Protein AF-K2AFC6-F1 (afdb_monomer_lite)

Secondary structure (DSSP, 8-state):
-HHHHHHHHHHHHHHHHHHHHHHHHHHHHHHHHHHHHHHHHHHHHHHHHHHHHHHTHHHHHHHHHHHHT---TTS---------------------SSSTTTSSSHHHHHHHHHHHHHHHHHHHHHHHHHHHS-HHHHHHHHHHHTTTTSPEEHHHHHHHHHHHHHHTGGG---SSHHHHHHHHHHTTSEEEEEETTTTEEEEEE-HHHHHHHHHHHHTTHHHHHHTS--

Radius of gyration: 33.15 Å; chains: 1; bounding box: 67×59×115 Å

Sequence (230 aa):
MEKFKKYLINTILILIFISILIIIFNFLKFEISKLILDYIKVIIWPLLILFWIFRFEVEIKNFINNIKKFTLPWWTKFETEKEEINQNKEDIKDELNLDDLFWENNTSFGEQNKSELQKTKEESFFDRVYIYIFWSQIELMQSLKNLWTIWINYIDISAYFEKTRSLNIDNYPYDNTENWLSFLMQNNLIEEYSNSIEWNKYIRITQFWVNFMDYINEKEYLKWNSSKNF

Structure (mmCIF, N/CA/C/O backbone):
data_AF-K2AFC6-F1
#
_entry.id   AF-K2AFC6-F1
#
loop_
_atom_site.group_PDB
_atom_site.id
_atom_site.type_symbol
_atom_site.label_atom_id
_atom_site.label_alt_id
_atom_site.label_comp_id
_atom_site.label_asym_id
_atom_site.label_entity_id
_atom_site.label_seq_id
_atom_site.pdbx_PDB_ins_code
_atom_site.Cartn_x
_atom_site.Cartn_y
_atom_site.Cartn_z
_atom_site.occupancy
_atom_site.B_iso_or_equiv
_atom_site.auth_seq_id
_atom_site.auth_comp_id
_atom_site.auth_asym_id
_atom_site.auth_atom_id
_atom_site.pdbx_PDB_model_num
ATOM 1 N N . MET A 1 1 ? 41.263 11.051 -60.970 1.00 78.00 1 MET A N 1
ATOM 2 C CA . MET A 1 1 ? 40.046 10.362 -60.478 1.00 78.00 1 MET A CA 1
ATOM 3 C C . MET A 1 1 ? 40.048 10.167 -58.958 1.00 78.00 1 MET A C 1
ATOM 5 O O . MET A 1 1 ? 39.030 10.414 -58.326 1.00 78.00 1 MET A O 1
ATOM 9 N N . GLU A 1 2 ? 41.172 9.797 -58.338 1.00 88.81 2 GLU A N 1
ATOM 10 C CA . GLU A 1 2 ? 41.248 9.547 -56.883 1.00 88.81 2 GLU A CA 1
ATOM 11 C C . GLU A 1 2 ? 40.967 10.773 -56.002 1.00 88.81 2 GLU A C 1
ATOM 13 O O . GLU A 1 2 ? 40.225 10.673 -55.028 1.00 88.81 2 GLU A O 1
ATOM 18 N N . LYS A 1 3 ? 41.476 11.956 -56.377 1.00 88.00 3 LYS A N 1
ATOM 19 C CA . LYS A 1 3 ? 41.207 13.210 -55.646 1.00 88.00 3 LYS A CA 1
ATOM 20 C C . LYS A 1 3 ? 39.710 13.530 -55.563 1.00 88.00 3 LYS A C 1
ATOM 22 O O . LYS A 1 3 ? 39.241 13.976 -54.523 1.00 88.00 3 LYS A O 1
ATOM 27 N N . PHE A 1 4 ? 38.964 13.243 -56.631 1.00 88.38 4 PHE A N 1
ATOM 28 C CA . PHE A 1 4 ? 37.515 13.444 -56.679 1.00 88.38 4 PHE A CA 1
ATOM 29 C C . PHE A 1 4 ? 36.777 12.475 -55.748 1.00 88.38 4 PHE A C 1
ATOM 31 O O . PHE A 1 4 ? 35.931 12.905 -54.971 1.00 88.38 4 PHE A O 1
ATOM 38 N N . LYS A 1 5 ? 37.155 11.187 -55.745 1.00 89.69 5 LYS A N 1
ATOM 39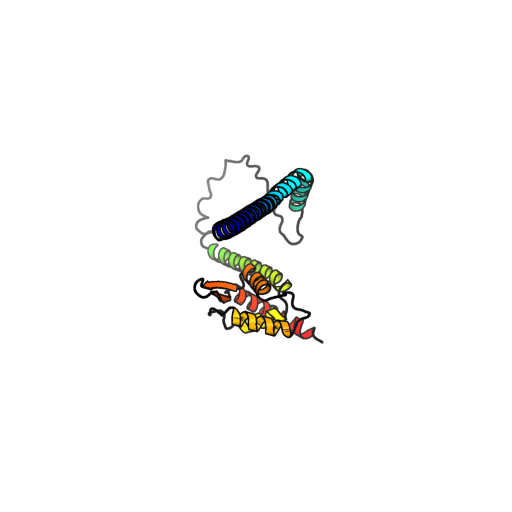 C CA . LYS A 1 5 ? 36.589 10.191 -54.816 1.00 89.69 5 LYS A CA 1
ATOM 40 C C . LYS A 1 5 ? 36.825 10.578 -53.353 1.00 89.69 5 LYS A C 1
ATOM 42 O O . LYS A 1 5 ? 35.901 10.505 -52.551 1.00 89.69 5 LYS A O 1
ATOM 47 N N . LYS A 1 6 ? 38.032 11.047 -53.018 1.00 90.81 6 LYS A N 1
ATOM 48 C CA . LYS A 1 6 ? 38.363 11.514 -51.663 1.00 90.81 6 LYS A CA 1
ATOM 49 C C . LYS A 1 6 ? 37.513 12.717 -51.246 1.00 90.81 6 LYS A C 1
ATOM 51 O O . LYS A 1 6 ? 37.044 12.767 -50.115 1.00 90.81 6 LYS A O 1
ATOM 56 N N . TYR A 1 7 ? 37.291 13.658 -52.164 1.00 92.31 7 TYR A N 1
ATOM 57 C CA . TYR A 1 7 ? 36.448 14.821 -51.900 1.00 92.31 7 TYR A CA 1
ATOM 58 C C . TYR A 1 7 ? 34.992 14.411 -51.654 1.00 92.31 7 TYR A C 1
ATOM 60 O O . TYR A 1 7 ? 34.407 14.811 -50.655 1.00 92.31 7 TYR A O 1
ATOM 68 N N . LEU A 1 8 ? 34.452 13.532 -52.502 1.00 91.12 8 LEU A N 1
ATOM 69 C CA . LEU A 1 8 ? 33.083 13.032 -52.394 1.00 91.12 8 LEU A CA 1
ATOM 70 C C . LEU A 1 8 ? 32.839 12.277 -51.077 1.00 91.12 8 LEU A C 1
ATOM 72 O O . LEU A 1 8 ? 31.836 12.520 -50.413 1.00 91.12 8 LEU A O 1
ATOM 76 N N . ILE A 1 9 ? 33.779 11.425 -50.655 1.00 92.88 9 ILE A N 1
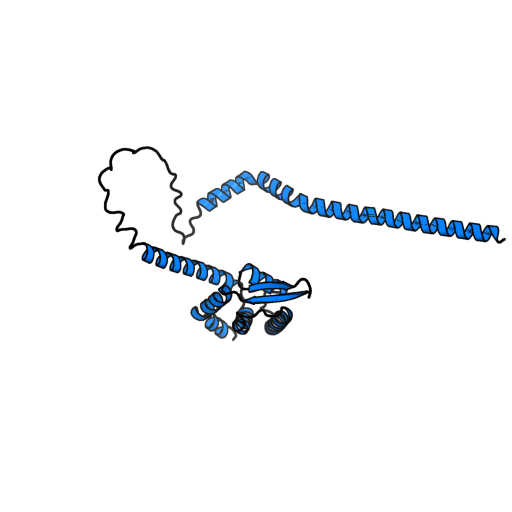ATOM 77 C CA . ILE A 1 9 ? 33.698 10.717 -49.367 1.00 92.88 9 ILE A CA 1
ATOM 78 C C . ILE A 1 9 ? 33.713 11.710 -48.197 1.00 92.88 9 ILE A C 1
ATOM 80 O O . ILE A 1 9 ? 32.879 11.606 -47.301 1.00 92.88 9 ILE A O 1
ATOM 84 N N . ASN A 1 10 ? 34.604 12.705 -48.218 1.00 88.81 10 ASN A N 1
ATOM 85 C CA . ASN A 1 10 ? 34.656 13.721 -47.165 1.00 88.81 10 ASN A CA 1
ATOM 86 C C . ASN A 1 10 ? 33.362 14.542 -47.094 1.00 88.81 10 ASN A C 1
ATOM 88 O O . ASN A 1 10 ? 32.870 14.804 -46.000 1.00 88.81 10 ASN A O 1
ATOM 92 N N . THR A 1 11 ? 32.780 14.914 -48.237 1.00 90.62 11 THR A N 1
ATOM 93 C CA . THR A 1 11 ? 31.499 15.628 -48.272 1.00 90.62 11 THR A CA 1
ATOM 94 C C . THR A 1 11 ? 30.372 14.785 -47.675 1.00 90.62 11 THR A C 1
ATOM 96 O O . THR A 1 11 ? 29.599 15.299 -46.870 1.00 90.62 11 THR A O 1
ATOM 99 N N . ILE A 1 12 ? 30.304 13.489 -47.998 1.00 93.25 12 ILE A N 1
ATOM 100 C CA . ILE A 1 12 ? 29.304 12.575 -47.422 1.00 93.25 12 ILE A CA 1
ATOM 101 C C . ILE A 1 12 ? 29.475 12.466 -45.902 1.00 93.25 12 ILE A C 1
ATOM 103 O O . ILE A 1 12 ? 28.493 12.568 -45.170 1.00 93.25 12 ILE A O 1
ATOM 107 N N . LEU A 1 13 ? 30.709 12.320 -45.413 1.00 88.50 13 LEU A N 1
ATOM 108 C CA . LEU A 1 13 ? 30.982 12.241 -43.976 1.00 88.50 13 LEU A CA 1
ATOM 109 C C . LEU A 1 13 ? 30.586 13.527 -43.236 1.00 88.50 13 LEU A C 1
ATOM 111 O O . LEU A 1 13 ? 29.991 13.452 -42.163 1.00 88.50 13 LEU A O 1
ATOM 115 N N . ILE A 1 14 ? 30.850 14.698 -43.824 1.00 90.88 14 ILE A N 1
ATOM 116 C CA . ILE A 1 14 ? 30.435 15.991 -43.260 1.00 90.88 14 ILE A CA 1
ATOM 117 C C . ILE A 1 14 ? 28.905 16.085 -43.187 1.00 90.88 14 ILE A C 1
ATOM 119 O O . ILE A 1 14 ? 28.368 16.506 -42.164 1.00 90.88 14 ILE A O 1
ATOM 123 N N . LEU A 1 15 ? 28.193 15.657 -44.233 1.00 88.50 15 LEU A N 1
ATOM 124 C CA . LEU A 1 15 ? 26.727 15.669 -44.246 1.00 88.50 15 LEU A CA 1
ATOM 125 C C . LEU A 1 15 ? 26.131 14.734 -43.186 1.00 88.50 15 LEU A C 1
ATOM 127 O O . LEU A 1 15 ? 25.197 15.124 -42.485 1.00 88.50 15 LEU A O 1
ATOM 131 N N . ILE A 1 16 ? 26.699 13.536 -43.019 1.00 90.88 16 ILE A N 1
ATOM 132 C CA . ILE A 1 16 ? 26.291 12.594 -41.967 1.00 90.88 16 ILE A CA 1
ATOM 133 C C . ILE A 1 16 ? 26.510 13.217 -40.584 1.00 90.88 16 ILE A C 1
ATOM 135 O O . ILE A 1 16 ? 25.610 13.188 -39.746 1.00 90.88 16 ILE A O 1
ATOM 139 N N . PHE A 1 17 ? 27.674 13.829 -40.358 1.00 89.00 17 PHE A N 1
ATOM 140 C CA . PHE A 1 17 ? 27.994 14.471 -39.087 1.00 89.00 17 PHE A CA 1
ATOM 141 C C . PHE A 1 17 ? 27.010 15.600 -38.746 1.00 89.00 17 PHE A C 1
ATOM 143 O O . PHE A 1 17 ? 26.477 15.642 -37.638 1.00 89.00 17 PHE A O 1
ATOM 150 N N . ILE A 1 18 ? 26.705 16.472 -39.713 1.00 86.38 18 ILE A N 1
ATOM 151 C CA . ILE A 1 18 ? 25.729 17.558 -39.539 1.00 86.38 18 ILE A CA 1
ATOM 152 C C . ILE A 1 18 ? 24.337 16.992 -39.225 1.00 86.38 18 ILE A C 1
ATOM 154 O O . ILE A 1 18 ? 23.669 17.484 -38.316 1.00 86.38 18 ILE A O 1
ATOM 158 N N . SER A 1 19 ? 23.911 15.935 -39.923 1.00 86.56 19 SER A N 1
ATOM 159 C CA . SER A 1 19 ? 22.613 15.297 -39.682 1.00 86.56 19 SER A CA 1
ATOM 160 C C . SER A 1 19 ? 22.496 14.744 -38.260 1.00 86.56 19 SER A C 1
ATOM 162 O O . SER A 1 19 ? 21.471 14.941 -37.609 1.00 86.56 19 SER A O 1
ATOM 164 N N . ILE A 1 20 ? 23.541 14.082 -37.756 1.00 83.38 20 ILE A N 1
ATOM 165 C CA . ILE A 1 20 ? 23.572 13.551 -36.385 1.00 83.38 20 ILE A CA 1
ATOM 166 C C . ILE A 1 20 ? 23.481 14.694 -35.368 1.00 83.38 20 ILE A C 1
ATOM 168 O O . ILE A 1 20 ? 22.719 14.609 -34.406 1.00 83.38 20 ILE A O 1
ATOM 172 N N . LEU A 1 21 ? 24.203 15.791 -35.603 1.00 75.44 21 LEU A N 1
ATOM 173 C CA . LEU A 1 21 ? 24.225 16.943 -34.703 1.00 75.44 21 LEU A CA 1
ATOM 174 C C . LEU A 1 21 ? 22.846 17.622 -34.609 1.00 75.44 21 LEU A C 1
ATOM 176 O O . LEU A 1 21 ? 22.405 17.973 -33.515 1.00 75.44 21 LEU A O 1
ATOM 180 N N . ILE A 1 22 ? 22.122 17.724 -35.728 1.00 80.75 22 ILE A N 1
ATOM 181 C CA . ILE A 1 22 ? 20.737 18.223 -35.758 1.00 80.75 22 ILE A CA 1
ATOM 182 C C . ILE A 1 22 ? 19.795 17.297 -34.972 1.00 80.75 22 ILE A C 1
ATOM 184 O O . ILE A 1 22 ? 18.961 17.784 -34.206 1.00 80.75 22 ILE A O 1
ATOM 188 N N . ILE A 1 23 ? 19.932 15.975 -35.127 1.00 79.06 23 ILE A N 1
ATOM 189 C CA . ILE A 1 23 ? 19.120 14.991 -34.392 1.00 79.06 23 ILE A CA 1
ATOM 190 C C . ILE A 1 23 ? 19.352 15.124 -32.883 1.00 79.06 23 ILE A C 1
ATOM 192 O O . ILE A 1 23 ? 18.384 15.221 -32.130 1.00 79.06 23 ILE A O 1
ATOM 196 N N . ILE A 1 24 ? 20.613 15.206 -32.446 1.00 70.06 24 ILE A N 1
ATOM 197 C CA . ILE A 1 24 ? 20.976 15.387 -31.032 1.00 70.06 24 ILE A CA 1
ATOM 198 C C . ILE A 1 24 ? 20.378 16.687 -30.482 1.00 70.06 24 ILE A C 1
ATOM 200 O O . ILE A 1 24 ? 19.799 16.693 -29.396 1.00 70.06 24 ILE A O 1
ATOM 204 N N . PHE A 1 25 ? 20.453 17.784 -31.240 1.00 71.25 25 PHE A N 1
ATOM 205 C CA . PHE A 1 25 ? 19.915 19.074 -30.807 1.00 71.25 25 PHE A CA 1
ATOM 206 C C . PHE A 1 25 ? 18.383 19.065 -30.675 1.00 71.25 25 PHE A C 1
ATOM 208 O O . PHE A 1 25 ? 17.835 19.635 -29.729 1.00 71.25 25 PHE A O 1
ATOM 215 N N . ASN A 1 26 ? 17.681 18.389 -31.588 1.00 72.75 26 ASN A N 1
ATOM 216 C CA . ASN A 1 26 ? 16.230 18.210 -31.500 1.00 72.75 26 ASN A CA 1
ATOM 217 C C . ASN A 1 26 ? 15.832 17.297 -30.332 1.00 72.75 26 ASN A C 1
ATOM 219 O O . ASN A 1 26 ? 14.851 17.584 -29.647 1.00 72.75 26 ASN A O 1
ATOM 223 N N . PHE A 1 27 ? 16.607 16.243 -30.073 1.00 73.19 27 PHE A N 1
ATOM 224 C CA . PHE A 1 27 ? 16.385 15.341 -28.946 1.00 73.19 27 PHE A CA 1
ATOM 225 C C . PHE A 1 27 ? 16.557 16.062 -27.597 1.00 73.19 27 PHE A C 1
ATOM 227 O O . PHE A 1 27 ? 15.672 15.997 -26.747 1.00 73.19 27 PHE A O 1
ATOM 234 N N . LEU A 1 28 ? 17.618 16.863 -27.446 1.00 70.00 28 LEU A N 1
ATOM 235 C CA . LEU A 1 28 ? 17.847 17.700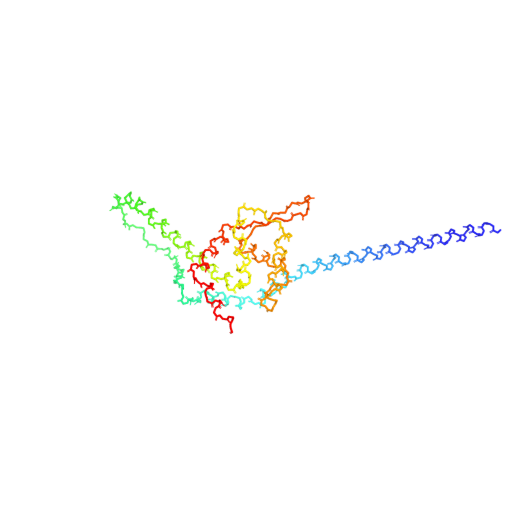 -26.260 1.00 70.00 28 LEU A CA 1
ATOM 236 C C . LEU A 1 28 ? 16.703 18.692 -26.012 1.00 70.00 28 LEU A C 1
ATOM 238 O O . LEU A 1 28 ? 16.234 18.835 -24.883 1.00 70.00 28 LEU A O 1
ATOM 242 N N . LYS A 1 29 ? 16.204 19.359 -27.063 1.00 77.12 29 LYS A N 1
ATOM 243 C CA . LYS A 1 29 ? 15.034 20.246 -26.944 1.00 77.12 29 LYS A CA 1
ATOM 244 C C . LYS A 1 29 ? 13.790 19.498 -26.471 1.00 77.12 29 LYS A C 1
ATOM 246 O O . LYS A 1 29 ? 13.018 20.056 -25.690 1.00 77.12 29 LYS A O 1
ATOM 251 N N . PHE A 1 30 ? 13.589 18.268 -26.938 1.00 81.00 30 PHE A N 1
ATOM 252 C CA . PHE A 1 30 ? 12.439 17.454 -26.559 1.00 81.00 30 PHE A CA 1
ATOM 253 C C . PHE A 1 30 ? 12.479 17.068 -25.076 1.00 81.00 30 PHE A C 1
ATOM 255 O O . PHE A 1 30 ? 11.481 17.251 -24.379 1.00 81.00 30 PHE A O 1
ATOM 262 N N . GLU A 1 31 ? 13.631 16.624 -24.567 1.00 78.50 31 GLU A N 1
ATOM 263 C CA . GLU A 1 31 ? 13.782 16.275 -23.148 1.00 78.50 31 GLU A CA 1
ATOM 264 C C . GLU A 1 31 ? 13.603 17.486 -22.227 1.00 78.50 31 GLU A C 1
ATOM 266 O O . GLU A 1 31 ? 12.857 17.409 -21.251 1.00 78.50 31 GLU A O 1
ATOM 271 N N . ILE A 1 32 ? 14.196 18.633 -22.577 1.00 77.94 32 ILE A N 1
ATOM 272 C CA . ILE A 1 32 ? 14.027 19.878 -21.813 1.00 77.94 32 ILE A CA 1
ATOM 273 C C . ILE A 1 32 ? 12.560 20.331 -21.832 1.00 77.94 32 ILE A C 1
ATOM 275 O O . ILE A 1 32 ? 12.019 20.706 -20.793 1.00 77.94 32 ILE A O 1
ATOM 279 N N . SER A 1 33 ? 11.883 20.256 -22.984 1.00 74.81 33 SER A N 1
ATOM 280 C CA . SER A 1 33 ? 10.458 20.613 -23.083 1.00 74.81 33 SER A CA 1
ATOM 281 C C . SER A 1 33 ? 9.585 19.699 -22.224 1.00 74.81 33 SER A C 1
ATOM 283 O O . SER A 1 33 ? 8.654 20.174 -21.573 1.00 74.81 33 SER A O 1
ATOM 285 N N . LYS A 1 34 ? 9.900 18.399 -22.186 1.00 83.50 34 LYS A N 1
ATOM 286 C CA . LYS A 1 34 ? 9.201 17.424 -21.345 1.00 83.50 34 LYS A CA 1
ATOM 287 C C . LYS A 1 34 ? 9.404 17.728 -19.860 1.00 83.50 34 LYS A C 1
ATOM 289 O O . LYS A 1 34 ? 8.426 17.781 -19.123 1.00 83.50 34 LYS A O 1
ATOM 294 N N . LEU A 1 35 ? 10.640 18.013 -19.448 1.00 80.81 35 LEU A N 1
ATOM 295 C CA . LEU A 1 35 ? 10.970 18.360 -18.065 1.00 80.81 35 LEU A CA 1
ATOM 296 C C . LEU A 1 35 ? 10.253 19.643 -17.616 1.00 80.81 35 LEU A C 1
ATOM 298 O O . LEU A 1 35 ? 9.672 19.677 -16.533 1.00 80.81 35 LEU A O 1
ATOM 302 N N . ILE A 1 36 ? 10.222 20.675 -18.467 1.00 77.50 36 ILE A N 1
ATOM 303 C CA . ILE A 1 36 ? 9.472 21.913 -18.202 1.00 77.50 36 ILE A CA 1
ATOM 304 C C . ILE A 1 36 ? 7.968 21.628 -18.080 1.00 77.50 36 ILE A C 1
ATOM 306 O O . ILE A 1 36 ? 7.320 22.153 -17.177 1.00 77.50 36 ILE A O 1
ATOM 310 N N . LEU A 1 37 ? 7.401 20.789 -18.953 1.00 77.44 37 LEU A N 1
ATOM 311 C CA . LEU A 1 37 ? 5.981 20.438 -18.908 1.00 77.44 37 LEU A CA 1
ATOM 312 C C . LEU A 1 37 ? 5.617 19.682 -17.622 1.00 77.44 37 LEU A C 1
ATOM 314 O O . LEU A 1 37 ? 4.593 19.981 -17.007 1.00 77.44 37 LEU A O 1
ATOM 318 N N . ASP A 1 38 ? 6.453 18.732 -17.207 1.00 79.19 38 ASP A N 1
ATOM 319 C CA . ASP A 1 38 ? 6.253 17.985 -15.965 1.00 79.19 38 ASP A CA 1
ATOM 320 C C . ASP A 1 38 ? 6.365 18.913 -14.745 1.00 79.19 38 ASP A C 1
ATOM 322 O O . ASP A 1 38 ? 5.534 18.844 -13.840 1.00 79.19 38 ASP A O 1
ATOM 326 N N . TYR A 1 39 ? 7.291 19.875 -14.764 1.00 84.81 39 TYR A N 1
ATOM 327 C CA . TYR A 1 39 ? 7.396 20.899 -13.723 1.00 84.81 39 TYR A CA 1
ATOM 328 C C . TYR A 1 39 ? 6.156 21.811 -13.654 1.00 84.81 39 TYR A C 1
ATOM 330 O O . TYR A 1 39 ? 5.617 22.051 -12.572 1.00 84.81 39 TYR A O 1
ATOM 338 N N . ILE A 1 40 ? 5.638 22.270 -14.802 1.00 80.94 40 ILE A N 1
ATOM 339 C CA . ILE A 1 40 ? 4.401 23.069 -14.865 1.00 80.94 40 ILE A CA 1
ATOM 340 C C . ILE A 1 40 ? 3.213 22.276 -14.301 1.00 80.94 40 ILE A C 1
ATOM 342 O O . ILE A 1 40 ? 2.421 22.831 -13.537 1.00 80.94 40 ILE A O 1
ATOM 346 N N . LYS A 1 41 ? 3.097 20.978 -14.621 1.00 82.56 41 LYS A N 1
ATOM 347 C CA . LYS A 1 41 ? 2.045 20.105 -14.071 1.00 82.56 41 LYS A CA 1
ATOM 348 C C . LYS A 1 41 ? 2.115 19.987 -12.550 1.00 82.56 41 LYS A C 1
ATOM 350 O O . LYS A 1 41 ? 1.070 19.915 -11.915 1.00 82.56 41 LYS A O 1
ATOM 355 N N . VAL A 1 42 ? 3.308 19.976 -11.959 1.00 90.56 42 VAL A N 1
ATOM 356 C CA . VAL A 1 42 ? 3.458 19.927 -10.495 1.00 90.56 42 VAL A CA 1
ATOM 357 C C . VAL A 1 42 ? 3.021 21.250 -9.853 1.00 90.56 42 VAL A C 1
ATOM 359 O O . VAL A 1 42 ? 2.342 21.234 -8.830 1.00 90.56 42 VAL A O 1
ATOM 362 N N . ILE A 1 43 ? 3.332 22.394 -10.472 1.00 85.88 43 ILE A N 1
ATOM 363 C CA . ILE A 1 43 ? 2.989 23.727 -9.939 1.00 85.88 43 ILE A CA 1
ATOM 364 C C . ILE A 1 43 ? 1.505 24.081 -10.105 1.00 85.88 43 ILE A C 1
ATOM 366 O O . ILE A 1 43 ? 0.948 24.802 -9.272 1.00 85.88 43 ILE A O 1
ATOM 370 N N . ILE A 1 44 ? 0.843 23.593 -11.157 1.00 86.62 44 ILE A N 1
ATOM 371 C CA . ILE A 1 44 ? -0.548 23.973 -11.438 1.00 86.62 44 ILE A CA 1
ATOM 372 C C . ILE A 1 44 ? -1.513 23.517 -10.334 1.00 86.62 44 ILE A C 1
ATOM 374 O O . ILE A 1 44 ? -2.496 24.202 -10.065 1.00 86.62 44 ILE A O 1
ATOM 378 N N . TRP A 1 45 ? -1.213 22.407 -9.650 1.00 87.50 45 TRP A N 1
ATOM 379 C CA . TRP A 1 45 ? -2.049 21.859 -8.580 1.00 87.50 45 TRP A CA 1
ATOM 380 C C . TRP A 1 45 ? -2.134 22.777 -7.349 1.00 87.50 45 TRP A C 1
ATOM 382 O O . TRP A 1 45 ? -3.249 23.166 -6.999 1.00 87.50 45 TRP A O 1
ATOM 392 N N . PRO A 1 46 ? -1.019 23.199 -6.716 1.00 87.31 46 PRO A N 1
ATOM 393 C CA . PRO A 1 46 ? -1.050 24.190 -5.638 1.00 87.31 46 PRO A CA 1
ATOM 394 C C . PRO A 1 46 ? -1.752 25.496 -6.023 1.00 87.31 46 PRO A C 1
ATOM 396 O O . PRO A 1 46 ? -2.501 26.050 -5.220 1.00 87.31 46 PRO A O 1
ATOM 399 N N . LEU A 1 47 ? -1.550 25.972 -7.257 1.00 87.31 47 LEU A N 1
ATOM 400 C CA . LEU A 1 47 ? -2.206 27.185 -7.753 1.00 87.31 47 LEU A CA 1
ATOM 401 C C . LEU A 1 47 ? -3.719 27.008 -7.881 1.00 87.31 47 LEU A C 1
ATOM 403 O O . LEU A 1 47 ? -4.468 27.889 -7.464 1.00 87.31 47 LEU A O 1
ATOM 407 N N . LEU A 1 48 ? -4.174 25.871 -8.414 1.00 90.81 48 LEU A N 1
ATOM 408 C CA . LEU A 1 48 ? -5.595 25.545 -8.472 1.00 90.81 48 LEU A CA 1
ATOM 409 C C . LEU A 1 48 ? -6.183 25.454 -7.064 1.00 90.81 48 LEU A C 1
ATOM 411 O O . LEU A 1 48 ? -7.220 26.056 -6.818 1.00 90.81 48 LEU A O 1
ATOM 415 N N . ILE A 1 49 ? -5.521 24.771 -6.126 1.00 92.88 49 ILE A N 1
ATOM 416 C CA . ILE A 1 49 ? -5.989 24.665 -4.734 1.00 92.88 49 ILE A CA 1
ATOM 417 C C . ILE A 1 49 ? -6.131 26.052 -4.101 1.00 92.88 49 ILE A C 1
ATOM 419 O O . ILE A 1 49 ? -7.184 26.356 -3.546 1.00 92.88 49 ILE A O 1
ATOM 423 N N . LEU A 1 50 ? -5.117 26.915 -4.232 1.00 93.44 50 LEU A N 1
ATOM 424 C CA . LEU A 1 50 ? -5.192 28.300 -3.762 1.00 93.44 50 LEU A CA 1
ATOM 425 C C . LEU A 1 50 ? -6.364 29.043 -4.410 1.00 93.44 50 LEU A C 1
ATOM 427 O O . LEU A 1 50 ? -7.145 29.682 -3.710 1.00 93.44 50 LEU A O 1
ATOM 431 N N . PHE A 1 51 ? -6.530 28.916 -5.727 1.00 94.88 51 PHE A N 1
ATOM 432 C CA . PHE A 1 51 ? -7.639 29.525 -6.454 1.00 94.88 51 PHE A CA 1
ATOM 433 C C . PHE A 1 51 ? -9.007 29.056 -5.934 1.00 94.88 51 PHE A C 1
ATOM 435 O O . PHE A 1 51 ? -9.881 29.887 -5.697 1.00 94.88 51 PHE A O 1
ATOM 442 N N . TRP A 1 52 ? -9.190 27.753 -5.701 1.00 95.94 52 TRP A N 1
ATOM 443 C CA . TRP A 1 52 ? -10.424 27.203 -5.132 1.00 95.94 52 TRP A CA 1
ATOM 444 C C . TRP A 1 52 ? -10.658 27.701 -3.701 1.00 95.94 52 TRP A C 1
ATOM 446 O O . TRP A 1 52 ? -11.769 28.113 -3.383 1.00 95.94 52 TRP A O 1
ATOM 456 N N . ILE A 1 53 ? -9.625 27.752 -2.855 1.00 94.44 53 ILE A N 1
ATOM 457 C CA . ILE A 1 53 ? -9.741 28.286 -1.488 1.00 94.44 53 ILE A CA 1
ATOM 458 C C . ILE A 1 53 ? -10.206 29.746 -1.510 1.00 94.44 53 ILE A C 1
ATOM 460 O O . ILE A 1 53 ? -11.134 30.098 -0.785 1.00 94.44 53 ILE A O 1
ATOM 464 N N . PHE A 1 54 ? -9.614 30.582 -2.368 1.00 95.00 54 PHE A N 1
ATOM 465 C CA . PHE A 1 54 ? -10.030 31.979 -2.515 1.00 95.00 54 PHE A CA 1
ATOM 466 C C . PHE A 1 54 ? -11.443 32.108 -3.089 1.00 95.00 54 PHE A C 1
ATOM 468 O O . PHE A 1 54 ? -12.224 32.945 -2.641 1.00 95.00 54 PHE A O 1
ATOM 475 N N . ARG A 1 55 ? -11.799 31.283 -4.080 1.00 96.25 55 ARG A N 1
ATOM 476 C CA . ARG A 1 55 ? -13.103 31.365 -4.747 1.00 96.25 55 ARG A CA 1
ATOM 477 C C . ARG A 1 55 ? -14.262 30.933 -3.848 1.00 96.25 55 ARG A C 1
ATOM 479 O O . ARG A 1 55 ? -15.357 31.469 -4.029 1.00 96.25 55 ARG A O 1
ATOM 486 N N . PHE A 1 56 ? -14.010 29.990 -2.940 1.00 95.00 56 PHE A N 1
ATOM 487 C CA . PHE A 1 56 ? -15.000 29.356 -2.064 1.00 95.00 56 PHE A CA 1
ATOM 488 C C . PHE A 1 56 ? -14.790 29.694 -0.583 1.00 95.00 56 PHE A C 1
ATOM 490 O O . PHE A 1 56 ? -15.190 28.937 0.300 1.00 95.00 56 PHE A O 1
ATOM 497 N N . GLU A 1 57 ? -14.138 30.820 -0.283 1.00 94.81 57 GLU A N 1
ATOM 498 C CA . GLU A 1 57 ? -13.799 31.193 1.093 1.00 94.81 57 GLU A CA 1
ATOM 499 C C . GLU A 1 57 ? -15.044 31.246 1.998 1.00 94.81 57 GLU A C 1
ATOM 501 O O . GLU A 1 57 ? -15.015 30.797 3.147 1.00 94.81 57 GLU A O 1
ATOM 506 N N . VAL A 1 58 ? -16.161 31.758 1.472 1.00 93.62 58 VAL A N 1
ATOM 507 C CA . VAL A 1 58 ? -17.425 31.900 2.208 1.00 93.62 58 VAL A CA 1
ATOM 508 C C . VAL A 1 58 ? -18.068 30.537 2.456 1.00 93.62 58 VAL A C 1
ATOM 510 O O . VAL A 1 58 ? -18.496 30.244 3.572 1.00 93.62 58 VAL A O 1
ATOM 513 N N . GLU A 1 59 ? -18.108 29.679 1.443 1.00 94.12 59 GLU A N 1
ATOM 514 C CA . GLU A 1 59 ? -18.665 28.333 1.509 1.00 94.12 59 GLU A CA 1
ATOM 515 C C . GLU A 1 59 ? -17.850 27.448 2.455 1.00 94.12 59 GLU A C 1
ATOM 517 O O . GLU A 1 59 ? -18.434 26.745 3.277 1.00 94.12 59 GLU A O 1
ATOM 522 N N . ILE A 1 60 ? -16.517 27.540 2.411 1.00 90.69 60 ILE A N 1
ATOM 523 C CA . ILE A 1 60 ? -15.613 26.838 3.331 1.00 90.69 60 ILE A CA 1
ATOM 524 C C . ILE A 1 60 ? -15.844 27.321 4.769 1.00 90.69 60 ILE A C 1
ATOM 526 O O . ILE A 1 60 ? -15.996 26.497 5.672 1.00 90.69 60 ILE A O 1
ATOM 530 N N . LYS A 1 61 ? -15.941 28.640 5.001 1.00 90.06 61 LYS A N 1
ATOM 531 C CA . LYS A 1 61 ? -16.269 29.198 6.327 1.00 90.06 61 LYS A CA 1
ATOM 532 C C . LYS A 1 61 ? -17.618 28.691 6.837 1.00 90.06 61 LYS A C 1
ATOM 534 O O . LYS A 1 61 ? -17.722 28.281 7.994 1.00 90.06 61 LYS A O 1
ATOM 539 N N . ASN A 1 62 ? -18.635 28.671 5.980 1.00 91.75 62 ASN A N 1
ATOM 540 C CA . ASN A 1 62 ? -19.961 28.161 6.322 1.00 91.75 62 ASN A CA 1
ATOM 541 C C . ASN A 1 62 ? -19.932 26.656 6.615 1.00 91.75 62 ASN A C 1
ATOM 543 O O . ASN A 1 62 ? -20.524 26.217 7.598 1.00 91.75 62 ASN A O 1
ATOM 547 N N . PHE A 1 63 ? -19.199 25.873 5.825 1.00 87.50 63 PHE A N 1
ATOM 548 C CA . PHE A 1 63 ? -19.026 24.439 6.029 1.00 87.50 63 PHE A CA 1
ATOM 549 C C . PHE A 1 63 ? -18.326 24.129 7.358 1.00 87.50 63 PHE A C 1
ATOM 551 O O . PHE A 1 63 ? -18.833 23.326 8.136 1.00 87.50 63 PHE A O 1
ATOM 558 N N . ILE A 1 64 ? -17.232 24.825 7.684 1.00 87.31 64 ILE A N 1
ATOM 559 C CA . ILE A 1 64 ? -16.527 24.679 8.969 1.00 87.31 64 ILE A CA 1
ATOM 560 C C . ILE A 1 64 ? -17.443 25.057 10.141 1.00 87.31 64 ILE A C 1
ATOM 562 O O . ILE A 1 64 ? -17.493 24.348 11.147 1.00 87.31 64 ILE A O 1
ATOM 566 N N . ASN A 1 65 ? -18.203 26.149 10.014 1.00 82.19 65 ASN A N 1
ATOM 567 C CA . ASN A 1 65 ? -19.167 26.559 11.036 1.00 82.19 65 ASN A CA 1
ATOM 568 C C . ASN A 1 65 ? -20.299 25.537 11.213 1.00 82.19 65 ASN A C 1
ATOM 570 O O . ASN A 1 65 ? -20.767 25.339 12.334 1.00 82.19 65 ASN A O 1
ATOM 574 N N . ASN A 1 66 ? -20.716 24.872 10.136 1.00 81.69 66 ASN A N 1
ATOM 575 C CA . ASN A 1 66 ? -21.727 23.822 10.184 1.00 81.69 66 ASN A CA 1
ATOM 576 C C . ASN A 1 66 ? -21.173 22.517 10.769 1.00 81.69 66 ASN A C 1
ATOM 578 O O . ASN A 1 66 ? -21.872 21.888 11.555 1.00 81.69 66 ASN A O 1
ATOM 582 N N . ILE A 1 67 ? -19.916 22.154 10.487 1.00 79.75 67 ILE A N 1
ATOM 583 C CA . ILE A 1 67 ? -19.240 21.018 11.136 1.00 79.75 67 ILE A CA 1
ATOM 584 C C . ILE A 1 67 ? -19.135 21.242 12.645 1.00 79.75 67 ILE A C 1
ATOM 586 O O . ILE A 1 67 ? -19.444 20.336 13.411 1.00 79.75 67 ILE A O 1
ATOM 590 N N . LYS A 1 68 ? -18.777 22.453 13.096 1.00 65.56 68 LYS A N 1
ATOM 591 C CA . LYS A 1 68 ? -18.736 22.784 14.535 1.00 65.56 68 LYS A CA 1
ATOM 592 C C . LYS A 1 68 ? -20.090 22.623 15.231 1.00 65.56 68 LYS A C 1
ATOM 594 O O . LYS A 1 68 ? -20.134 22.399 16.434 1.00 65.56 68 LYS A O 1
ATOM 599 N N . LYS A 1 69 ? -21.188 22.753 14.484 1.00 62.53 69 LYS A N 1
ATOM 600 C CA . LYS A 1 69 ? -22.561 22.570 14.974 1.00 62.53 69 LYS A CA 1
ATOM 601 C C . LYS A 1 69 ? -23.096 21.159 14.738 1.00 62.53 69 LYS A C 1
ATOM 603 O O . LYS A 1 69 ? -24.202 20.859 15.179 1.00 62.53 69 LYS A O 1
ATOM 608 N N . PHE A 1 70 ? -22.346 20.303 14.046 1.00 54.00 70 PHE A N 1
ATOM 609 C CA . PHE A 1 70 ? -22.754 18.939 13.760 1.00 54.00 70 PHE A CA 1
ATOM 610 C C . PHE A 1 70 ? -22.539 18.088 15.012 1.00 54.00 70 PHE A C 1
ATOM 612 O O . PHE A 1 70 ? -21.494 17.476 15.224 1.00 54.00 70 PHE A O 1
ATOM 619 N N . THR A 1 71 ? -23.545 18.080 15.881 1.00 50.56 71 THR A N 1
ATOM 620 C CA . THR A 1 71 ? -23.635 17.138 16.991 1.00 50.56 71 THR A CA 1
ATOM 621 C C . THR A 1 71 ? -23.865 15.747 16.410 1.00 50.56 71 THR A C 1
ATOM 623 O O . THR A 1 71 ? -24.984 15.406 16.021 1.00 50.56 71 THR A O 1
ATOM 626 N N . LEU A 1 72 ? -22.806 14.945 16.311 1.00 57.47 72 LEU A N 1
ATOM 627 C CA . LEU A 1 72 ? -22.946 13.521 16.025 1.00 57.47 72 LEU A CA 1
ATOM 628 C C . LEU A 1 72 ? -23.743 12.881 17.178 1.00 57.47 72 LEU A C 1
ATOM 630 O O . LEU A 1 72 ? -23.386 13.101 18.335 1.00 57.47 72 LEU A O 1
ATOM 634 N N . PRO A 1 73 ? -24.787 12.077 16.902 1.00 50.75 73 PRO A N 1
ATOM 635 C CA . PRO A 1 73 ? -25.702 11.535 17.918 1.00 50.75 73 PRO A CA 1
ATOM 636 C C . PRO A 1 73 ? -25.050 10.590 18.946 1.00 50.75 73 PRO A C 1
ATOM 638 O O . PRO A 1 73 ? -25.737 10.095 19.831 1.00 50.75 73 PRO A O 1
ATOM 641 N N . TRP A 1 74 ? -23.742 10.342 18.843 1.00 51.19 74 TRP A N 1
ATOM 642 C CA . TRP A 1 74 ? -22.972 9.434 19.697 1.00 51.19 74 TRP A CA 1
ATOM 643 C C . TRP A 1 74 ? -21.722 10.065 20.334 1.00 51.19 74 TRP A C 1
ATOM 645 O O . TRP A 1 74 ? -20.938 9.352 20.951 1.00 51.19 74 TRP A O 1
ATOM 655 N N . TRP A 1 75 ? -21.502 11.379 20.204 1.00 47.12 75 TRP A N 1
ATOM 656 C CA . TRP A 1 75 ? -20.378 12.065 20.856 1.00 47.12 75 TRP A CA 1
ATOM 657 C C . TRP A 1 75 ? -20.887 13.060 21.899 1.00 47.12 75 TRP A C 1
ATOM 659 O O . TRP A 1 75 ? -21.727 13.915 21.615 1.00 47.12 75 TRP A O 1
ATOM 669 N N . THR A 1 76 ? -20.367 12.944 23.122 1.00 50.28 76 THR A N 1
ATOM 670 C CA . THR A 1 76 ? -20.528 13.932 24.191 1.00 50.28 76 THR A CA 1
ATOM 671 C C . THR A 1 76 ? -20.154 15.315 23.669 1.00 50.28 76 THR A C 1
ATOM 673 O O . THR A 1 76 ? -19.129 15.479 23.006 1.00 50.28 76 THR A O 1
ATOM 676 N N . LYS A 1 77 ? -21.011 16.300 23.946 1.00 42.88 77 LYS A N 1
ATOM 677 C CA . LYS A 1 77 ? -20.861 17.693 23.519 1.00 42.88 77 LYS A CA 1
ATOM 678 C C . LYS A 1 77 ? -19.456 18.193 23.870 1.00 42.88 77 LYS A C 1
ATOM 680 O O . LYS A 1 77 ? -19.143 18.346 25.045 1.00 42.88 77 LYS A O 1
ATOM 685 N N . PHE A 1 78 ? -18.630 18.485 22.867 1.00 44.69 78 PHE A N 1
ATOM 686 C CA . PHE A 1 78 ? -17.494 19.383 23.064 1.00 44.69 78 PHE A CA 1
ATOM 687 C C . PHE A 1 78 ? -18.060 20.797 23.143 1.00 44.69 78 PHE A C 1
ATOM 689 O O . PHE A 1 78 ? -18.106 21.537 22.160 1.00 44.69 78 PHE A O 1
ATOM 696 N N . GLU A 1 79 ? -18.562 21.141 24.322 1.00 42.81 79 GLU A N 1
ATOM 697 C CA . GLU A 1 79 ? -18.769 22.524 24.705 1.00 42.81 79 GLU A CA 1
ATOM 698 C C . GLU A 1 79 ? -17.361 23.117 24.783 1.00 42.81 79 GLU A C 1
ATOM 700 O O . GLU A 1 79 ? -16.608 22.877 25.721 1.00 42.81 79 GLU A O 1
ATOM 705 N N . THR A 1 80 ? -16.930 23.793 23.713 1.00 47.31 80 THR A N 1
ATOM 706 C CA . THR A 1 80 ? -15.795 24.709 23.825 1.00 47.31 80 THR A CA 1
ATOM 707 C C . THR A 1 80 ? -16.316 25.869 24.659 1.00 47.31 80 THR A C 1
ATOM 709 O O . THR A 1 80 ? -16.801 26.864 24.118 1.00 47.31 80 THR A O 1
ATOM 712 N N . GLU A 1 81 ? -16.338 25.660 25.974 1.00 41.50 81 GLU A N 1
ATOM 713 C CA . GLU A 1 81 ? -16.586 26.684 26.968 1.00 41.50 81 GLU A CA 1
ATOM 714 C C . GLU A 1 81 ? -15.578 27.788 26.666 1.00 41.50 81 GLU A C 1
ATOM 716 O O . GLU A 1 81 ? -14.361 27.607 26.733 1.00 41.50 81 GLU A O 1
ATOM 721 N N . LYS A 1 82 ? -16.090 28.907 26.153 1.00 43.47 82 LYS A N 1
ATOM 722 C CA . LYS A 1 82 ? -15.291 30.112 26.037 1.00 43.47 82 LYS A CA 1
ATOM 723 C C . LYS A 1 82 ? -14.959 30.503 27.466 1.00 43.47 82 LYS A C 1
ATOM 725 O O . LYS A 1 82 ? -15.833 30.991 28.172 1.00 43.47 82 LYS A O 1
ATOM 730 N N . GLU A 1 83 ? -13.715 30.269 27.857 1.00 40.12 83 GLU A N 1
ATOM 731 C CA . GLU A 1 83 ? -13.085 30.887 29.015 1.00 40.12 83 GLU A CA 1
ATOM 732 C C . GLU A 1 83 ? -13.250 32.413 28.920 1.00 40.12 83 GLU A C 1
ATOM 734 O O . GLU A 1 83 ? -12.439 33.125 28.32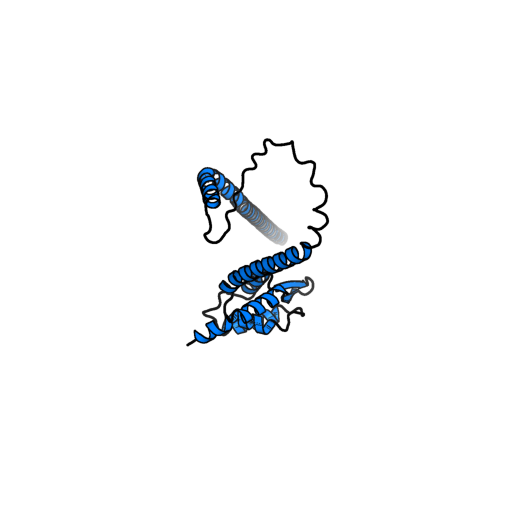7 1.00 40.12 83 GLU A O 1
ATOM 739 N N . GLU A 1 84 ? -14.321 32.936 29.509 1.00 40.91 84 GLU A N 1
ATOM 740 C CA . GLU A 1 84 ? -14.323 34.286 30.049 1.00 40.91 84 GLU A CA 1
ATOM 741 C C . GLU A 1 84 ? -13.601 34.222 31.396 1.00 40.91 84 GLU A C 1
ATOM 743 O O . GLU A 1 84 ? -14.198 34.108 32.463 1.00 40.91 84 GLU A O 1
ATOM 748 N N . ILE A 1 85 ? -12.269 34.276 31.339 1.00 49.59 85 ILE A N 1
ATOM 749 C CA . ILE A 1 85 ? -11.448 34.622 32.498 1.00 49.59 85 ILE A CA 1
ATOM 750 C C . ILE A 1 85 ? -11.768 36.081 32.821 1.00 49.59 85 ILE A C 1
ATOM 752 O O . ILE A 1 85 ? -11.180 36.999 32.249 1.00 49.59 85 ILE A O 1
ATOM 756 N N . ASN A 1 86 ? -12.696 36.303 33.745 1.00 44.12 86 ASN A N 1
ATOM 757 C CA . ASN A 1 86 ? -12.676 37.500 34.566 1.00 44.12 86 ASN A CA 1
ATOM 758 C C . ASN A 1 86 ? -13.355 37.267 35.919 1.00 44.12 86 ASN A C 1
ATOM 760 O O . ASN A 1 86 ?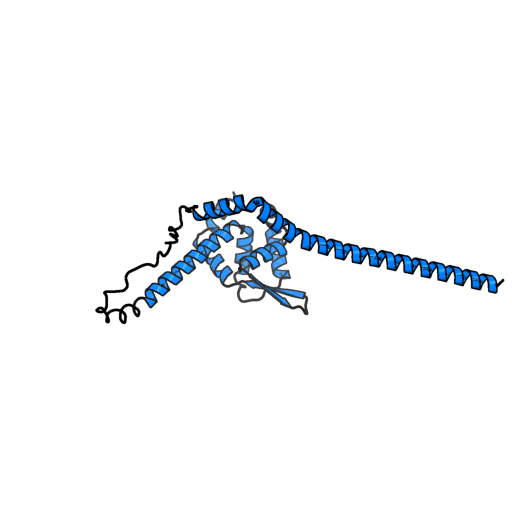 -14.546 36.999 35.999 1.00 44.12 86 ASN A O 1
ATOM 764 N N . GLN A 1 87 ? -12.550 37.505 36.959 1.00 45.31 87 GLN A N 1
ATOM 765 C CA . GLN A 1 87 ? -12.944 37.890 38.316 1.00 45.31 87 GLN A CA 1
ATOM 766 C C . GLN A 1 87 ? -13.525 36.795 39.223 1.00 45.31 87 GLN A C 1
ATOM 768 O O . GLN A 1 87 ? -14.729 36.685 39.400 1.00 45.31 87 GLN A O 1
ATOM 773 N N . ASN A 1 88 ? -12.640 36.094 39.939 1.00 35.88 88 ASN A N 1
ATOM 774 C CA . ASN A 1 88 ? -12.638 36.185 41.405 1.00 35.88 88 ASN A CA 1
ATOM 775 C C . ASN A 1 88 ? -11.337 35.607 41.979 1.00 35.88 88 ASN A C 1
ATOM 777 O O . ASN A 1 88 ? -11.172 34.403 42.149 1.00 35.88 88 ASN A O 1
ATOM 781 N N . LYS A 1 89 ? -10.382 36.502 42.239 1.00 47.00 89 LYS A N 1
ATOM 782 C CA . LYS A 1 89 ? -9.299 36.285 43.196 1.00 47.00 89 LYS A CA 1
ATOM 783 C C . LYS A 1 89 ? -9.737 36.979 44.472 1.00 47.00 89 LYS A C 1
ATOM 785 O O . LYS A 1 89 ? -9.625 38.194 44.529 1.00 47.00 89 LYS A O 1
ATOM 790 N N . GLU A 1 90 ? -10.233 36.210 45.424 1.00 45.72 90 GLU A N 1
ATOM 791 C CA . GLU A 1 90 ? -10.086 36.373 46.872 1.00 45.72 90 GLU A CA 1
ATOM 792 C C . GLU A 1 90 ? -11.049 35.382 47.527 1.00 45.72 90 GLU A C 1
ATOM 794 O O . GLU A 1 90 ? -12.112 35.103 46.987 1.00 45.72 90 GLU A O 1
ATOM 799 N N . ASP A 1 91 ? -10.615 34.818 48.647 1.00 45.44 91 ASP A N 1
ATOM 800 C CA . ASP A 1 91 ? -11.280 33.774 49.427 1.00 45.44 91 ASP A CA 1
ATOM 801 C C . ASP A 1 91 ? -11.174 32.360 48.848 1.00 45.44 91 ASP A C 1
ATOM 803 O O . ASP A 1 91 ? -12.000 31.909 48.070 1.00 45.44 91 ASP A O 1
ATOM 807 N N . ILE A 1 92 ? -10.096 31.673 49.237 1.00 44.97 92 ILE A N 1
ATOM 808 C CA . ILE A 1 92 ? -10.070 30.333 49.860 1.00 44.97 92 ILE A CA 1
ATOM 809 C C . ILE A 1 92 ? -8.580 30.052 50.134 1.00 44.97 92 ILE A C 1
ATOM 811 O O . ILE A 1 92 ? -7.847 29.436 49.364 1.00 44.97 92 ILE A O 1
ATOM 815 N N . LYS A 1 93 ? -8.089 30.625 51.234 1.00 42.72 93 LYS A N 1
ATOM 816 C CA . LYS A 1 93 ? -6.924 30.130 51.970 1.00 42.72 93 LYS A CA 1
ATOM 817 C C . LYS A 1 93 ? -7.511 29.565 53.248 1.00 42.72 93 LYS A C 1
ATOM 819 O O . LYS A 1 93 ? -7.763 30.363 54.134 1.00 42.72 93 LYS A O 1
ATOM 824 N N . ASP A 1 94 ? -7.841 28.279 53.257 1.00 47.78 94 ASP A N 1
ATOM 825 C CA . ASP A 1 94 ? -7.974 27.426 54.451 1.00 47.78 94 ASP A CA 1
ATOM 826 C C . ASP A 1 94 ? -8.539 26.058 54.029 1.00 47.78 94 ASP A C 1
ATOM 828 O O . ASP A 1 94 ? -9.616 25.653 54.443 1.00 47.78 94 ASP A O 1
ATOM 832 N N . GLU A 1 95 ? -7.823 25.337 53.161 1.00 43.72 95 GLU A N 1
ATOM 833 C CA . GLU A 1 95 ? -8.067 23.899 52.949 1.00 43.72 95 GLU A CA 1
ATOM 834 C C . GLU A 1 95 ? -6.805 23.210 52.400 1.00 43.72 95 GLU A C 1
ATOM 836 O O . GLU A 1 95 ? -6.778 22.554 51.367 1.00 43.72 95 GLU A O 1
ATOM 841 N N . LEU A 1 96 ? -5.690 23.409 53.105 1.00 49.62 96 LEU A N 1
ATOM 842 C CA . LEU A 1 96 ? -4.452 22.657 52.911 1.00 49.62 96 LEU A CA 1
ATOM 843 C C . LEU A 1 96 ? -4.454 21.499 53.913 1.00 49.62 96 LEU A C 1
ATOM 845 O O . LEU A 1 96 ? -4.164 21.736 55.083 1.00 49.62 96 LEU A O 1
ATOM 849 N N . ASN A 1 97 ? -4.851 20.298 53.461 1.00 49.97 97 ASN A N 1
ATOM 850 C CA . ASN A 1 97 ? -4.382 18.966 53.922 1.00 49.97 97 ASN A CA 1
ATOM 851 C C . ASN A 1 97 ? -5.271 17.785 53.450 1.00 49.97 97 ASN A C 1
ATOM 853 O O . ASN A 1 97 ? -5.421 16.798 54.168 1.00 49.97 97 ASN A O 1
ATOM 857 N N . LEU A 1 98 ? -5.865 17.843 52.251 1.00 47.47 98 LEU A N 1
ATOM 858 C CA . LEU A 1 98 ? -6.614 16.705 51.677 1.00 47.47 98 LEU A CA 1
ATOM 859 C C . LEU A 1 98 ? -6.090 16.217 50.318 1.00 47.47 98 LEU A C 1
ATOM 861 O O . LEU A 1 98 ? -6.528 15.169 49.850 1.00 47.47 98 LEU A O 1
ATOM 865 N N . ASP A 1 99 ? -5.114 16.907 49.723 1.00 43.88 99 ASP A N 1
ATOM 866 C CA . ASP A 1 99 ? -4.583 16.534 48.407 1.00 43.88 99 ASP A CA 1
ATOM 867 C C . ASP A 1 99 ? -3.606 15.350 48.457 1.00 43.88 99 ASP A C 1
ATOM 869 O O . ASP A 1 99 ? -3.642 14.496 47.574 1.00 43.88 99 ASP A O 1
ATOM 873 N N . ASP A 1 100 ? -2.810 15.185 49.515 1.00 47.53 100 ASP A N 1
ATOM 874 C CA . ASP A 1 100 ? -1.777 14.133 49.530 1.00 47.53 100 ASP A CA 1
ATOM 875 C C . ASP A 1 100 ? -2.337 12.699 49.668 1.00 47.53 100 ASP A C 1
ATOM 877 O O . ASP A 1 100 ? -1.633 11.735 49.384 1.00 47.53 100 ASP A O 1
ATOM 881 N N . LEU A 1 101 ? -3.619 12.531 50.024 1.00 47.38 101 LEU A N 1
ATOM 882 C CA . LEU A 1 101 ? -4.296 11.221 50.097 1.00 47.38 101 LEU A CA 1
ATOM 883 C C . LEU A 1 101 ? -5.179 10.906 48.876 1.00 47.38 101 LEU A C 1
ATOM 885 O O . LEU A 1 101 ? -5.609 9.762 48.711 1.00 47.38 101 LEU A O 1
ATOM 889 N N . PHE A 1 102 ? -5.447 11.886 48.006 1.00 46.75 102 PHE A N 1
ATOM 890 C CA . PHE A 1 102 ? -6.328 11.708 46.845 1.00 46.75 102 PHE A CA 1
ATOM 891 C C . PHE A 1 102 ? -5.565 11.315 45.570 1.00 46.75 102 PHE A C 1
ATOM 893 O O . PHE A 1 102 ? -6.131 10.677 44.678 1.00 46.75 102 PHE A O 1
ATOM 900 N N . TRP A 1 103 ? -4.270 11.629 45.482 1.00 45.03 103 TRP A N 1
ATOM 901 C CA . TRP A 1 103 ? -3.452 11.295 44.311 1.00 45.03 103 TRP A CA 1
ATOM 902 C C . TRP A 1 103 ? -2.900 9.862 44.322 1.00 45.03 103 TRP A C 1
ATOM 904 O O . TRP A 1 103 ? -2.646 9.314 43.252 1.00 45.03 103 TRP A O 1
ATOM 914 N N . GLU A 1 104 ? -2.789 9.208 45.483 1.00 45.66 104 GLU A N 1
ATOM 915 C CA . GLU A 1 104 ? -2.200 7.860 45.576 1.00 45.66 104 GLU A CA 1
ATOM 916 C C . GLU A 1 104 ? -3.198 6.724 45.266 1.00 45.66 104 GLU A C 1
ATOM 918 O O . GLU A 1 104 ? -2.801 5.679 44.756 1.00 45.66 104 GLU A O 1
ATOM 923 N N . ASN A 1 105 ? -4.508 6.947 45.453 1.00 46.66 105 ASN A N 1
ATOM 924 C CA . ASN A 1 105 ? -5.560 5.965 45.127 1.00 46.66 105 ASN A CA 1
ATOM 925 C C . ASN A 1 105 ? -6.195 6.141 43.731 1.00 46.66 105 ASN A C 1
ATOM 927 O O . ASN A 1 105 ? -6.947 5.273 43.291 1.00 46.66 105 ASN A O 1
ATOM 931 N N . ASN A 1 106 ? -5.892 7.228 43.012 1.00 46.56 106 ASN A N 1
ATOM 932 C CA . ASN A 1 106 ? -6.453 7.501 41.678 1.00 46.56 106 ASN A CA 1
ATOM 933 C C . ASN A 1 106 ? -5.535 7.105 40.510 1.00 46.56 106 ASN A C 1
ATOM 935 O O . ASN A 1 106 ? -5.953 7.161 39.351 1.00 46.56 106 ASN A O 1
ATOM 939 N N . THR A 1 107 ? -4.304 6.669 40.777 1.00 53.66 107 THR A N 1
ATOM 940 C CA . THR A 1 107 ? -3.379 6.194 39.736 1.00 53.66 107 THR A CA 1
ATOM 941 C C . THR A 1 107 ? -3.820 4.847 39.160 1.00 53.66 107 THR A C 1
ATOM 943 O O . THR A 1 107 ? -3.851 4.703 37.940 1.00 53.66 107 THR A O 1
ATOM 946 N N . SER A 1 108 ? -4.294 3.908 39.987 1.00 53.47 108 SER A N 1
ATOM 947 C CA . SER A 1 108 ? -4.780 2.597 39.516 1.00 53.47 108 SER A CA 1
ATOM 948 C C . SER A 1 108 ? -6.131 2.680 38.787 1.00 53.47 108 SER A C 1
ATOM 950 O O . SER A 1 108 ? -6.317 2.041 37.750 1.00 53.47 108 SER A O 1
ATOM 952 N N . PHE A 1 109 ? -7.052 3.529 39.260 1.00 54.00 109 PHE A N 1
ATOM 953 C CA . PHE A 1 109 ? -8.350 3.757 38.610 1.00 54.00 109 PHE A CA 1
ATOM 954 C C . PHE A 1 109 ? -8.202 4.556 37.301 1.00 54.00 109 PHE A C 1
ATOM 956 O O . PHE A 1 109 ? -8.874 4.282 36.305 1.00 54.00 109 PHE A O 1
ATOM 963 N N . GLY A 1 110 ? -7.267 5.512 37.259 1.00 59.00 110 GLY A N 1
ATOM 964 C CA . GLY A 1 110 ? -6.909 6.242 36.044 1.00 59.00 110 GLY A CA 1
ATOM 965 C C . GLY A 1 110 ? -6.230 5.365 34.985 1.00 59.00 110 GLY A C 1
ATOM 966 O O . GLY A 1 110 ? -6.457 5.567 33.792 1.00 59.00 110 GLY A O 1
ATOM 967 N N . GLU A 1 111 ? -5.427 4.380 35.389 1.00 60.94 111 GLU A N 1
ATOM 968 C CA . GLU A 1 111 ? -4.783 3.427 34.475 1.00 60.94 111 GLU A CA 1
ATOM 969 C C . GLU A 1 111 ? -5.761 2.398 33.901 1.00 60.94 111 GLU A C 1
ATOM 971 O O . GLU A 1 111 ? -5.741 2.161 32.690 1.00 60.94 111 GLU A O 1
ATOM 976 N N . GLN A 1 112 ? -6.679 1.861 34.714 1.00 66.25 112 GLN A N 1
ATOM 977 C CA . GLN A 1 112 ? -7.733 0.963 34.227 1.00 66.25 112 GLN A CA 1
ATOM 978 C C . GLN A 1 112 ? -8.622 1.658 33.189 1.00 66.25 112 GLN A C 1
ATOM 980 O O . GLN A 1 112 ? -8.758 1.156 32.071 1.00 66.25 112 GLN A O 1
ATOM 985 N N . ASN A 1 113 ? -9.101 2.869 33.489 1.00 72.00 113 ASN A N 1
ATOM 986 C CA . ASN A 1 113 ? -9.919 3.647 32.555 1.00 72.00 113 ASN A CA 1
ATOM 987 C C . ASN A 1 113 ? -9.159 4.019 31.268 1.00 72.00 113 ASN A C 1
ATOM 989 O O . ASN A 1 113 ? -9.748 4.059 30.188 1.00 72.00 113 ASN A O 1
ATOM 993 N N . LYS A 1 114 ? -7.840 4.257 31.341 1.00 74.44 114 LYS A N 1
ATOM 994 C CA . LYS A 1 114 ? -7.008 4.483 30.146 1.00 74.44 114 LYS A CA 1
ATOM 995 C C . LYS A 1 114 ? -6.881 3.226 29.288 1.00 74.44 114 LYS A C 1
ATOM 997 O O . LYS A 1 114 ? -6.984 3.338 28.067 1.00 74.44 114 LYS A O 1
ATOM 1002 N N . SER A 1 115 ? -6.676 2.060 29.903 1.00 80.69 115 SER A N 1
ATOM 1003 C CA . SER A 1 115 ? -6.562 0.784 29.184 1.00 80.69 115 SER A CA 1
ATOM 1004 C C . SER A 1 115 ? -7.871 0.403 28.481 1.00 80.69 115 SER A C 1
ATOM 1006 O O . SER A 1 115 ? -7.858 0.008 27.317 1.00 80.69 115 SER A O 1
ATOM 1008 N N . GLU A 1 116 ? -9.012 0.633 29.133 1.00 82.19 116 GLU A N 1
ATOM 1009 C CA . GLU A 1 116 ? -10.336 0.354 28.575 1.00 82.19 116 GLU A CA 1
ATOM 1010 C C . GLU A 1 116 ? -10.697 1.328 27.440 1.00 82.19 116 GLU A C 1
ATOM 1012 O O . GLU A 1 116 ? -11.204 0.921 26.389 1.00 82.19 116 GLU A O 1
ATOM 1017 N N . LEU A 1 117 ? -10.339 2.610 27.583 1.00 82.12 117 LEU A N 1
ATOM 1018 C CA . LEU A 1 117 ? -10.494 3.603 26.520 1.00 82.12 117 LEU A CA 1
ATOM 1019 C C . LEU A 1 117 ? -9.605 3.287 25.305 1.00 82.12 117 LEU A C 1
ATOM 1021 O O . LEU A 1 117 ? -10.029 3.480 24.164 1.00 82.12 117 LEU A O 1
ATOM 1025 N N . GLN A 1 118 ? -8.371 2.823 25.530 1.00 82.25 118 GLN A N 1
ATOM 1026 C CA . GLN A 1 118 ? -7.474 2.385 24.457 1.00 82.25 118 GLN A CA 1
ATOM 1027 C C . GLN A 1 118 ? -8.042 1.168 23.730 1.00 82.25 118 GLN A C 1
ATOM 1029 O O . GLN A 1 118 ? -8.154 1.216 22.505 1.00 82.25 118 GLN A O 1
ATOM 1034 N N . LYS A 1 119 ? -8.501 0.153 24.472 1.00 86.62 119 LYS A N 1
ATOM 1035 C CA . LYS A 1 119 ? -9.152 -1.032 23.906 1.00 86.62 119 LYS A CA 1
ATOM 1036 C C . LYS A 1 119 ? -10.363 -0.652 23.053 1.00 86.62 119 LYS A C 1
ATOM 1038 O O . LYS A 1 119 ? -10.462 -1.064 21.906 1.00 86.62 119 LYS A O 1
ATOM 1043 N N . THR A 1 120 ? -11.232 0.223 23.557 1.00 86.56 120 THR A N 1
ATOM 1044 C CA . THR A 1 120 ? -12.424 0.684 22.821 1.00 86.56 120 THR A CA 1
ATOM 1045 C C . THR A 1 120 ? -12.059 1.413 21.521 1.00 86.56 120 THR A C 1
ATOM 1047 O O . THR A 1 120 ? -12.708 1.240 20.487 1.00 86.56 120 THR A O 1
ATOM 1050 N N . LYS A 1 121 ? -11.004 2.240 21.545 1.00 86.31 121 LYS A N 1
ATOM 1051 C CA . LYS A 1 121 ? -10.505 2.927 20.342 1.00 86.31 121 LYS A CA 1
ATOM 1052 C C . LYS A 1 121 ? -9.928 1.947 19.322 1.00 86.31 121 LYS A C 1
ATOM 1054 O O . LYS A 1 121 ? -10.138 2.144 18.125 1.00 86.31 121 LYS A O 1
ATOM 1059 N N . GLU A 1 122 ? -9.216 0.930 19.796 1.00 88.94 122 GLU A N 1
ATOM 1060 C CA . GLU A 1 122 ? -8.641 -0.134 18.977 1.00 88.94 122 GLU A CA 1
ATOM 1061 C C . GLU A 1 122 ? -9.742 -0.992 18.335 1.00 88.94 122 GLU A C 1
ATOM 1063 O O . GLU A 1 122 ? -9.768 -1.122 17.115 1.00 88.94 122 GLU A O 1
ATOM 1068 N N . GLU A 1 123 ? -10.735 -1.447 19.104 1.00 89.50 123 GLU A N 1
ATOM 1069 C CA . GLU A 1 123 ? -11.898 -2.187 18.589 1.00 89.50 123 GLU A CA 1
ATOM 1070 C C . GLU A 1 123 ? -12.677 -1.376 17.539 1.00 89.50 123 GLU A C 1
ATOM 1072 O O . GLU A 1 123 ? -12.978 -1.874 16.455 1.00 89.50 123 GLU A O 1
ATOM 1077 N N . SER A 1 124 ? -12.923 -0.085 17.795 1.00 86.56 124 SER A N 1
ATOM 1078 C CA . SER A 1 124 ? -13.568 0.802 16.816 1.00 86.56 124 SER A CA 1
ATOM 1079 C C . SER A 1 124 ? -12.756 0.939 15.524 1.00 86.56 124 SER A C 1
ATOM 1081 O O . SER A 1 124 ? -13.317 1.110 14.437 1.00 86.56 124 SER A O 1
ATOM 1083 N N . PHE A 1 125 ? -11.427 0.913 15.622 1.00 87.25 125 PHE A N 1
ATOM 1084 C CA . PHE A 1 125 ? -10.560 0.888 14.452 1.00 87.25 125 PHE A CA 1
ATOM 1085 C C . PHE A 1 125 ? -10.661 -0.449 13.712 1.00 87.25 125 PHE A C 1
ATOM 1087 O O . PHE A 1 125 ? -10.804 -0.443 12.489 1.00 87.25 125 PHE A O 1
ATOM 1094 N N . PHE A 1 126 ? -10.661 -1.568 14.434 1.00 91.00 126 PHE A N 1
ATOM 1095 C CA . PHE A 1 126 ? -10.829 -2.898 13.856 1.00 91.00 126 PHE A CA 1
ATOM 1096 C C . PHE A 1 126 ? -12.146 -3.047 13.105 1.00 91.00 126 PHE A C 1
ATOM 1098 O O . PHE A 1 126 ? -12.131 -3.564 11.992 1.00 91.00 126 PHE A O 1
ATOM 1105 N N . ASP A 1 127 ? -13.252 -2.514 13.624 1.00 84.94 127 ASP A N 1
ATOM 1106 C CA . ASP A 1 127 ? -14.528 -2.508 12.900 1.00 84.94 127 ASP A CA 1
ATOM 1107 C C . ASP A 1 127 ? -14.428 -1.772 11.559 1.00 84.94 127 ASP A C 1
ATOM 1109 O O . ASP A 1 127 ? -14.935 -2.250 10.544 1.00 84.94 127 ASP A O 1
ATOM 1113 N N . ARG A 1 128 ? -13.731 -0.628 11.519 1.00 83.44 128 ARG A N 1
ATOM 1114 C CA . ARG A 1 128 ? -13.521 0.104 10.262 1.00 83.44 128 ARG A CA 1
ATOM 1115 C C . ARG A 1 128 ? -12.686 -0.699 9.279 1.00 83.44 128 ARG A C 1
ATOM 1117 O O . ARG A 1 128 ? -13.037 -0.741 8.109 1.00 83.44 128 ARG A O 1
ATOM 1124 N N . VAL A 1 129 ? -11.605 -1.321 9.741 1.00 82.69 129 VAL A N 1
ATOM 1125 C CA . VAL A 1 129 ? -10.743 -2.156 8.896 1.00 82.69 129 VAL A CA 1
ATOM 1126 C C . VAL A 1 129 ? -11.496 -3.377 8.378 1.00 82.69 129 VAL A C 1
ATOM 1128 O O . VAL A 1 129 ? -11.405 -3.682 7.192 1.00 82.69 129 VAL A O 1
ATOM 1131 N N . TYR A 1 130 ? -12.289 -4.031 9.228 1.00 82.38 130 TYR A N 1
ATOM 1132 C CA . TYR A 1 130 ? -13.062 -5.220 8.879 1.00 82.38 130 TYR A CA 1
ATOM 1133 C C . TYR A 1 130 ? -14.038 -4.970 7.721 1.00 82.38 130 TYR A C 1
ATOM 1135 O O . TYR A 1 130 ? -14.182 -5.828 6.860 1.00 82.38 130 TYR A O 1
ATOM 1143 N N . ILE A 1 131 ? -14.635 -3.774 7.627 1.00 77.56 131 ILE A N 1
ATOM 1144 C CA . ILE A 1 131 ? -15.510 -3.398 6.499 1.00 77.56 131 ILE A CA 1
ATOM 1145 C C . ILE A 1 131 ? -14.778 -3.471 5.146 1.00 77.56 131 ILE A C 1
ATOM 1147 O O . ILE A 1 131 ? -15.409 -3.722 4.121 1.00 77.56 131 ILE A O 1
ATOM 1151 N N . TYR A 1 132 ? -13.459 -3.262 5.133 1.00 77.69 132 TYR A N 1
ATOM 1152 C CA . TYR A 1 132 ? -12.644 -3.279 3.917 1.00 77.69 132 TYR A CA 1
ATOM 1153 C C . TYR A 1 132 ? -11.910 -4.607 3.686 1.00 77.69 132 TYR A C 1
ATOM 1155 O O . TYR A 1 132 ? -11.401 -4.825 2.586 1.00 77.69 132 TYR A O 1
ATOM 1163 N N . ILE A 1 133 ? -11.864 -5.498 4.684 1.00 78.31 133 ILE A N 1
ATOM 1164 C CA . ILE A 1 133 ? -11.210 -6.805 4.571 1.00 78.31 133 ILE A CA 1
ATOM 1165 C C . ILE A 1 133 ? -12.243 -7.879 4.235 1.00 78.31 133 ILE A C 1
ATOM 1167 O O . ILE A 1 133 ? -13.148 -8.183 5.008 1.00 78.31 133 ILE A O 1
ATOM 1171 N N . PHE A 1 134 ? -12.078 -8.497 3.068 1.00 71.75 134 PHE A N 1
ATOM 1172 C CA . PHE A 1 134 ? -12.978 -9.543 2.586 1.00 71.75 134 PHE A CA 1
ATOM 1173 C C . PHE A 1 134 ? -12.685 -10.894 3.243 1.00 71.75 134 PHE A C 1
ATOM 1175 O O . PHE A 1 134 ? -11.572 -11.161 3.689 1.00 71.75 134 PHE A O 1
ATOM 1182 N N . TRP A 1 135 ? -13.676 -11.789 3.245 1.00 70.00 135 TRP A N 1
ATOM 1183 C CA . TRP A 1 135 ? -13.561 -13.123 3.846 1.00 70.00 135 TRP A CA 1
ATOM 1184 C C . TRP A 1 135 ? -12.324 -13.906 3.388 1.00 70.00 135 TRP A C 1
ATOM 1186 O O . TRP A 1 135 ? -11.567 -14.427 4.202 1.00 70.00 135 TRP A O 1
ATOM 1196 N N . SER A 1 136 ? -12.087 -13.935 2.080 1.00 62.62 136 SER A N 1
ATOM 1197 C CA . SER A 1 136 ? -10.934 -14.605 1.477 1.00 62.62 136 SER A CA 1
ATOM 1198 C C . SER A 1 136 ? -9.598 -14.047 1.988 1.00 62.62 136 SER A C 1
ATOM 1200 O O . SER A 1 136 ? -8.624 -14.784 2.126 1.00 62.62 136 SER A O 1
ATOM 1202 N N . GLN A 1 137 ? -9.550 -12.761 2.342 1.00 76.38 137 GLN A N 1
ATOM 1203 C CA . GLN A 1 137 ? -8.374 -12.147 2.953 1.00 76.38 137 GLN A CA 1
ATOM 1204 C C . GLN A 1 137 ? -8.226 -12.575 4.409 1.00 76.38 137 GLN A C 1
ATOM 1206 O O . GLN A 1 137 ? -7.109 -12.844 4.823 1.00 76.38 137 GLN A O 1
ATOM 1211 N N . ILE A 1 138 ? -9.318 -12.720 5.164 1.00 82.56 138 ILE A N 1
ATOM 1212 C CA . ILE A 1 138 ? -9.276 -13.241 6.539 1.00 82.56 138 ILE A CA 1
ATOM 1213 C C . ILE A 1 138 ? -8.681 -14.651 6.583 1.00 82.56 138 ILE A C 1
ATOM 1215 O O . ILE A 1 138 ? -7.824 -14.912 7.423 1.00 82.56 138 ILE A O 1
ATOM 1219 N N . GLU A 1 139 ? -9.061 -15.542 5.666 1.00 79.38 139 GLU A N 1
ATOM 1220 C CA . GLU A 1 139 ? -8.480 -16.893 5.585 1.00 79.38 139 GLU A CA 1
ATOM 1221 C C . GLU A 1 139 ? -6.970 -16.853 5.321 1.00 79.38 139 GLU A C 1
ATOM 1223 O O . GLU A 1 139 ? -6.186 -17.515 6.011 1.00 79.38 139 GLU A O 1
ATOM 1228 N N . LEU A 1 140 ? -6.546 -16.019 4.367 1.00 80.12 140 LEU A N 1
ATOM 1229 C CA . LEU A 1 140 ? -5.131 -15.775 4.112 1.00 80.12 140 LEU A CA 1
ATOM 1230 C C . LEU A 1 140 ? -4.445 -15.237 5.373 1.00 80.12 140 LEU A C 1
ATOM 1232 O O . LEU A 1 140 ? -3.395 -15.741 5.774 1.00 80.12 140 LEU A O 1
ATOM 1236 N N . MET A 1 141 ? -5.072 -14.282 6.056 1.00 83.62 141 MET A N 1
ATOM 1237 C CA . MET A 1 141 ? -4.521 -13.684 7.261 1.00 83.62 141 MET A CA 1
ATOM 1238 C C . MET A 1 141 ? -4.381 -14.694 8.412 1.00 83.62 141 MET A C 1
ATOM 1240 O O . MET A 1 141 ? -3.383 -14.680 9.136 1.00 83.62 141 MET A O 1
ATOM 1244 N N . GLN A 1 142 ? -5.340 -15.611 8.562 1.00 84.25 142 GLN A N 1
ATOM 1245 C CA . GLN A 1 142 ? -5.292 -16.707 9.535 1.00 84.25 142 GLN A CA 1
ATOM 1246 C C . GLN A 1 142 ? -4.172 -17.693 9.224 1.00 84.25 142 GLN A C 1
ATOM 1248 O O . GLN A 1 142 ? -3.440 -18.084 10.132 1.00 84.25 142 GLN A O 1
ATOM 1253 N N . SER A 1 143 ? -4.010 -18.062 7.951 1.00 82.19 143 SER A N 1
ATOM 1254 C CA . SER A 1 143 ? -2.949 -18.983 7.533 1.00 82.19 143 SER A CA 1
ATOM 1255 C C . SER A 1 143 ? -1.554 -18.427 7.839 1.00 82.19 143 SER A C 1
ATOM 1257 O O . SER A 1 143 ? -0.654 -19.17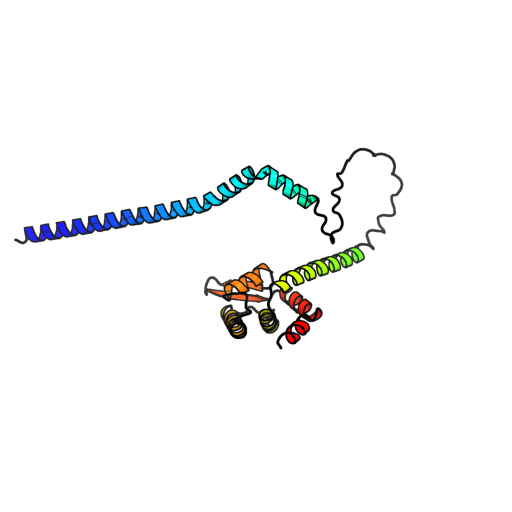5 8.223 1.00 82.19 143 SER A O 1
ATOM 1259 N N . LEU A 1 144 ? -1.402 -17.102 7.758 1.00 83.12 144 LEU A N 1
ATOM 1260 C CA . LEU A 1 144 ? -0.157 -16.402 8.045 1.00 83.12 144 LEU A CA 1
ATOM 1261 C C . LEU A 1 144 ? 0.038 -16.104 9.540 1.00 83.12 144 LEU A C 1
ATOM 1263 O O . LEU A 1 144 ? 1.175 -15.916 9.962 1.00 83.12 144 LEU A O 1
ATOM 1267 N N . LYS A 1 145 ? -1.020 -16.117 10.368 1.00 82.06 145 LYS A N 1
ATOM 1268 C CA . LYS A 1 145 ? -0.959 -15.753 11.799 1.00 82.06 145 LYS A CA 1
ATOM 1269 C C . LYS A 1 145 ? 0.143 -16.493 12.560 1.00 82.06 145 LYS A C 1
ATOM 1271 O O . LYS A 1 145 ? 0.810 -15.891 13.390 1.00 82.06 145 LYS A O 1
ATOM 1276 N N . ASN A 1 146 ? 0.379 -17.771 12.264 1.00 80.81 146 ASN A N 1
ATOM 1277 C CA . ASN A 1 146 ? 1.393 -18.575 12.961 1.00 80.81 146 ASN A CA 1
ATOM 1278 C C . ASN A 1 146 ? 2.844 -18.198 12.607 1.00 80.81 146 ASN A C 1
ATOM 1280 O O . ASN A 1 146 ? 3.772 -18.669 13.258 1.00 80.81 146 ASN A O 1
ATOM 1284 N N . LEU A 1 147 ? 3.044 -17.351 11.598 1.00 81.19 147 LEU A N 1
ATOM 1285 C CA . LEU A 1 147 ? 4.350 -16.907 11.115 1.00 81.19 147 LEU A CA 1
ATOM 1286 C C . LEU A 1 147 ? 4.726 -15.508 11.632 1.00 81.19 147 LEU A C 1
ATOM 1288 O O . LEU A 1 147 ? 5.703 -14.933 11.165 1.00 81.19 147 LEU A O 1
ATOM 1292 N N . TRP A 1 148 ? 3.976 -14.946 12.589 1.00 76.88 148 TRP A N 1
ATOM 1293 C CA . TRP A 1 148 ? 4.094 -13.531 12.967 1.00 76.88 148 TRP A CA 1
ATOM 1294 C C . TRP A 1 148 ? 5.455 -13.107 13.537 1.00 76.88 148 TRP A C 1
ATOM 1296 O O . TRP A 1 148 ? 5.821 -11.937 13.464 1.00 76.88 148 TRP A O 1
ATOM 1306 N N . THR A 1 149 ? 6.237 -14.048 14.067 1.00 79.38 149 THR A N 1
ATOM 1307 C CA . THR A 1 149 ? 7.584 -13.783 14.591 1.00 79.38 149 THR A CA 1
ATOM 1308 C C . THR A 1 149 ? 8.676 -13.794 13.518 1.00 79.38 149 THR A C 1
ATOM 1310 O O . THR A 1 149 ? 9.832 -13.500 13.826 1.00 79.38 149 THR A O 1
ATOM 1313 N N . ILE A 1 150 ? 8.340 -14.134 12.271 1.00 88.75 150 ILE A N 1
ATOM 1314 C CA . ILE A 1 150 ? 9.299 -14.408 11.198 1.00 88.75 150 ILE A CA 1
ATOM 1315 C C . ILE A 1 150 ? 9.105 -13.401 10.059 1.00 88.75 150 ILE A C 1
ATOM 1317 O O . ILE A 1 150 ? 7.989 -13.007 9.727 1.00 88.75 150 ILE A O 1
ATOM 1321 N N . TRP A 1 151 ? 10.213 -12.991 9.444 1.00 89.62 151 TRP A N 1
ATOM 1322 C CA . TRP A 1 151 ? 10.202 -12.265 8.177 1.00 89.62 151 TRP A CA 1
ATOM 1323 C C . TRP A 1 151 ? 9.902 -13.234 7.034 1.00 89.62 151 TRP A C 1
ATOM 1325 O O . TRP A 1 151 ? 10.662 -14.170 6.790 1.00 89.62 151 TRP A O 1
ATOM 1335 N N . ILE A 1 152 ? 8.801 -13.006 6.331 1.00 91.19 152 ILE A N 1
ATOM 1336 C CA . ILE A 1 152 ? 8.330 -13.858 5.240 1.00 91.19 152 ILE A CA 1
ATOM 1337 C C . ILE A 1 152 ? 8.742 -13.217 3.917 1.00 91.19 152 ILE A C 1
ATOM 1339 O O . ILE A 1 152 ? 8.610 -12.003 3.748 1.00 91.19 152 ILE A O 1
ATOM 1343 N N . ASN A 1 153 ? 9.248 -14.009 2.973 1.00 92.88 153 ASN A N 1
ATOM 1344 C CA . ASN A 1 153 ? 9.617 -13.488 1.664 1.00 92.88 153 ASN A CA 1
ATOM 1345 C C . ASN A 1 153 ? 8.364 -13.005 0.907 1.00 92.88 153 ASN A C 1
ATOM 1347 O O . ASN A 1 153 ? 7.323 -13.666 0.898 1.00 92.88 153 ASN A O 1
ATOM 1351 N N . TYR A 1 154 ? 8.475 -11.854 0.246 1.00 92.50 154 TYR A N 1
ATOM 1352 C CA . TYR A 1 154 ? 7.418 -11.280 -0.583 1.00 92.50 154 TYR A CA 1
ATOM 1353 C C . TYR A 1 154 ? 6.888 -12.251 -1.643 1.00 92.50 154 TYR A C 1
ATOM 1355 O O . TYR A 1 154 ? 5.685 -12.292 -1.888 1.00 92.50 154 TYR A O 1
ATOM 1363 N N . ILE A 1 155 ? 7.770 -13.044 -2.258 1.00 92.06 155 ILE A N 1
ATOM 1364 C CA . ILE A 1 155 ? 7.409 -14.020 -3.292 1.00 92.06 155 ILE A CA 1
ATOM 1365 C C . ILE A 1 155 ? 6.441 -15.060 -2.725 1.00 92.06 155 ILE A C 1
ATOM 1367 O O . ILE A 1 155 ? 5.441 -15.369 -3.371 1.00 92.06 155 ILE A O 1
ATOM 1371 N N . ASP A 1 156 ? 6.690 -15.544 -1.506 1.00 90.56 156 ASP A N 1
ATOM 1372 C CA . ASP A 1 156 ? 5.824 -16.528 -0.855 1.00 90.56 156 ASP A CA 1
ATOM 1373 C C . ASP A 1 156 ? 4.446 -15.928 -0.569 1.00 90.56 156 ASP A C 1
ATOM 1375 O O . ASP A 1 156 ? 3.422 -16.526 -0.900 1.00 90.56 156 ASP A O 1
ATOM 1379 N N . ILE A 1 157 ? 4.403 -14.710 -0.020 1.00 90.50 157 ILE A N 1
ATOM 1380 C CA . ILE A 1 157 ? 3.140 -14.010 0.255 1.00 90.50 157 ILE A CA 1
ATOM 1381 C C . ILE A 1 157 ? 2.364 -13.738 -1.031 1.00 90.50 157 ILE A C 1
ATOM 1383 O O . ILE A 1 157 ? 1.153 -13.943 -1.063 1.00 90.50 157 ILE A O 1
ATOM 1387 N N . SER A 1 158 ? 3.051 -13.320 -2.093 1.00 91.75 158 SER A N 1
ATOM 1388 C CA . SER A 1 158 ? 2.439 -13.090 -3.399 1.00 91.75 158 SER A CA 1
ATOM 1389 C C . SER A 1 158 ? 1.852 -14.380 -3.974 1.00 91.75 158 SER A C 1
ATOM 1391 O O . SER A 1 158 ? 0.712 -14.392 -4.432 1.00 91.75 158 SER A O 1
ATOM 1393 N N . ALA A 1 159 ? 2.570 -15.501 -3.859 1.00 90.12 159 ALA A N 1
ATOM 1394 C CA . ALA A 1 159 ? 2.064 -16.803 -4.283 1.00 90.12 159 ALA A CA 1
ATOM 1395 C C . ALA A 1 159 ? 0.819 -17.233 -3.483 1.00 90.12 159 ALA A C 1
ATOM 1397 O O . ALA A 1 159 ? -0.145 -17.737 -4.066 1.00 90.12 159 ALA A O 1
ATOM 1398 N N . TYR A 1 160 ? 0.807 -17.010 -2.165 1.00 87.56 160 TYR A N 1
ATOM 1399 C CA . TYR A 1 160 ? -0.370 -17.265 -1.333 1.00 87.56 160 TYR A CA 1
ATOM 1400 C C . TYR A 1 160 ? -1.550 -16.361 -1.707 1.00 87.56 160 TYR A C 1
ATOM 1402 O O . TYR A 1 160 ? -2.671 -16.854 -1.833 1.00 87.56 160 TYR A O 1
ATOM 1410 N N . PHE A 1 161 ? -1.304 -15.068 -1.924 1.00 89.81 161 PHE A N 1
ATOM 1411 C CA . PHE A 1 161 ? -2.320 -14.110 -2.348 1.00 89.81 161 PHE A CA 1
ATOM 1412 C C . PHE A 1 161 ? -2.966 -14.524 -3.671 1.00 89.81 161 PHE A C 1
ATOM 1414 O O . PHE A 1 161 ? -4.188 -14.663 -3.734 1.00 89.81 161 PHE A O 1
ATOM 1421 N N . GLU A 1 162 ? -2.164 -14.785 -4.705 1.00 90.94 162 GLU A N 1
ATOM 1422 C CA . GLU A 1 162 ? -2.677 -15.142 -6.030 1.00 90.94 162 GLU A CA 1
ATOM 1423 C C . GLU A 1 162 ? -3.449 -16.464 -5.999 1.00 90.94 162 GLU A C 1
ATOM 1425 O O . GLU A 1 162 ? -4.509 -16.587 -6.618 1.00 90.94 162 GLU A O 1
ATOM 1430 N N . LYS A 1 163 ? -2.993 -17.438 -5.200 1.00 87.94 163 LYS A N 1
ATOM 1431 C CA . LYS A 1 163 ? -3.739 -18.681 -4.980 1.00 87.94 163 LYS A CA 1
ATOM 1432 C C . LYS A 1 163 ? -5.114 -18.402 -4.367 1.00 87.94 163 LYS A C 1
ATOM 1434 O O . LYS A 1 163 ? -6.117 -18.863 -4.908 1.00 87.94 163 LYS A O 1
ATOM 1439 N N . THR A 1 164 ? -5.185 -17.637 -3.281 1.00 84.56 164 THR A N 1
ATOM 1440 C CA . THR A 1 164 ? -6.452 -17.331 -2.594 1.00 84.56 164 THR A CA 1
ATOM 1441 C C . THR A 1 164 ? -7.390 -16.490 -3.460 1.00 84.56 164 THR A C 1
ATOM 1443 O O . THR A 1 164 ? -8.598 -16.739 -3.493 1.00 84.56 164 THR A O 1
ATOM 1446 N N . ARG A 1 165 ? -6.838 -15.532 -4.210 1.00 86.06 165 ARG A N 1
ATOM 1447 C CA . ARG A 1 165 ? -7.574 -14.711 -5.173 1.00 86.06 165 ARG A CA 1
ATOM 1448 C C . ARG A 1 165 ? -8.160 -15.552 -6.300 1.00 86.06 165 ARG A C 1
ATOM 1450 O O . ARG A 1 165 ? -9.327 -15.376 -6.629 1.00 86.06 165 ARG A O 1
ATOM 1457 N N . SER A 1 166 ? -7.391 -16.490 -6.856 1.00 88.25 166 SER A N 1
ATOM 1458 C CA . SER A 1 166 ? -7.858 -17.351 -7.952 1.00 88.25 166 SER A CA 1
ATOM 1459 C C . SER A 1 166 ? -9.070 -18.212 -7.571 1.00 88.25 166 SER A C 1
ATOM 1461 O O . SER A 1 166 ? -9.895 -18.519 -8.426 1.00 88.25 166 SER A O 1
ATOM 1463 N N . LEU A 1 167 ? -9.213 -18.552 -6.285 1.00 84.12 167 LEU A N 1
ATOM 1464 C CA . LEU A 1 167 ? -10.356 -19.302 -5.758 1.00 84.12 167 LEU A CA 1
ATOM 1465 C C . LEU A 1 167 ? -11.608 -18.436 -5.547 1.00 84.12 167 LEU A C 1
ATOM 1467 O O . LEU A 1 167 ? -12.699 -18.979 -5.429 1.00 84.12 167 LEU A O 1
ATOM 1471 N N . ASN A 1 168 ? -11.462 -17.108 -5.494 1.00 80.12 168 ASN A N 1
ATOM 1472 C CA . ASN A 1 168 ? -12.522 -16.161 -5.135 1.00 80.12 168 ASN A CA 1
ATOM 1473 C C . ASN A 1 168 ? -12.499 -14.917 -6.039 1.00 80.12 168 ASN A C 1
ATOM 1475 O O . ASN A 1 168 ? -12.592 -13.789 -5.550 1.00 80.12 168 ASN A O 1
ATOM 1479 N N . ILE A 1 169 ? -12.325 -15.117 -7.349 1.00 79.62 169 ILE A N 1
ATOM 1480 C CA . ILE A 1 169 ? -11.947 -14.042 -8.276 1.00 79.62 169 ILE A CA 1
ATOM 1481 C C . ILE A 1 169 ? -12.967 -12.895 -8.314 1.00 79.62 169 ILE A C 1
ATOM 1483 O O . ILE A 1 169 ? -12.574 -11.733 -8.337 1.00 79.62 169 ILE A O 1
ATOM 1487 N N . ASP A 1 170 ? -14.260 -13.222 -8.229 1.00 76.69 170 ASP A N 1
ATOM 1488 C CA . ASP A 1 170 ? -15.361 -12.256 -8.342 1.00 76.69 170 ASP A CA 1
ATOM 1489 C C . ASP A 1 170 ? -15.523 -11.375 -7.093 1.00 76.69 170 ASP A C 1
ATOM 1491 O O . ASP A 1 170 ? -16.115 -10.301 -7.156 1.00 76.69 170 ASP A O 1
ATOM 1495 N N . ASN A 1 171 ? -14.983 -11.815 -5.953 1.00 72.62 171 ASN A N 1
ATOM 1496 C CA . ASN A 1 171 ? -15.181 -11.184 -4.647 1.00 72.62 171 ASN A CA 1
ATOM 1497 C C . ASN A 1 171 ? -13.895 -10.566 -4.081 1.00 72.62 171 ASN A C 1
ATOM 1499 O O . ASN A 1 171 ? -13.856 -10.196 -2.906 1.00 72.62 171 ASN A O 1
ATOM 1503 N N . TYR A 1 172 ? -12.827 -10.480 -4.879 1.00 76.31 172 TYR A N 1
ATOM 1504 C CA . TYR A 1 172 ? -11.554 -9.930 -4.428 1.00 76.31 172 TYR A CA 1
ATOM 1505 C C . TYR A 1 172 ? -11.426 -8.450 -4.829 1.00 76.31 172 TYR A C 1
ATOM 1507 O O . TYR A 1 172 ? -11.397 -8.146 -6.017 1.00 76.31 172 TYR A O 1
ATOM 1515 N N . PRO A 1 173 ? -11.296 -7.509 -3.876 1.00 78.31 173 PRO A N 1
ATOM 1516 C CA . PRO A 1 173 ? -11.276 -6.069 -4.166 1.00 78.31 173 PRO A CA 1
ATOM 1517 C C . PRO A 1 173 ? -9.935 -5.553 -4.708 1.00 78.31 173 PRO A C 1
ATOM 1519 O O . PRO A 1 173 ? -9.815 -4.369 -5.011 1.00 78.31 173 PRO A O 1
ATOM 1522 N N . TYR A 1 174 ? -8.904 -6.401 -4.755 1.00 83.44 174 TYR A N 1
ATOM 1523 C CA . TYR A 1 174 ? -7.548 -6.008 -5.126 1.00 83.44 174 TYR A CA 1
ATOM 1524 C C . TYR A 1 174 ? -7.104 -6.726 -6.394 1.00 83.44 174 TYR A C 1
ATOM 1526 O O . TYR A 1 174 ? -7.134 -7.955 -6.474 1.00 83.44 174 TYR A O 1
ATOM 1534 N N . ASP A 1 175 ? -6.622 -5.937 -7.351 1.00 85.56 175 ASP A N 1
ATOM 1535 C CA . ASP A 1 175 ? -6.189 -6.425 -8.661 1.00 85.56 175 ASP A CA 1
ATOM 1536 C C . ASP A 1 175 ? -4.802 -7.082 -8.663 1.00 85.56 175 ASP A C 1
ATOM 1538 O O . ASP A 1 175 ? -4.438 -7.725 -9.649 1.00 85.56 175 ASP A O 1
ATOM 1542 N N . ASN A 1 176 ? -4.009 -6.894 -7.607 1.00 89.88 176 ASN A N 1
ATOM 1543 C CA . ASN A 1 176 ? -2.660 -7.442 -7.463 1.00 89.88 176 ASN A CA 1
ATOM 1544 C C . ASN A 1 176 ? -2.212 -7.459 -5.990 1.00 89.88 176 ASN A C 1
ATOM 1546 O O . ASN A 1 176 ? -2.815 -6.804 -5.129 1.00 89.88 176 ASN A O 1
ATOM 1550 N N . THR A 1 177 ? -1.135 -8.202 -5.729 1.00 90.62 177 THR A N 1
ATOM 1551 C CA . THR A 1 177 ? -0.507 -8.332 -4.410 1.00 90.62 177 THR A CA 1
ATOM 1552 C C . THR A 1 177 ? -0.048 -6.981 -3.850 1.00 90.62 177 THR A C 1
ATOM 1554 O O . THR A 1 177 ? -0.253 -6.715 -2.666 1.00 90.62 177 THR A O 1
ATOM 1557 N N . GLU A 1 178 ? 0.531 -6.096 -4.670 1.00 92.44 178 GLU A N 1
ATOM 1558 C CA . GLU A 1 178 ? 1.056 -4.799 -4.224 1.00 92.44 178 GLU A CA 1
ATOM 1559 C C . GLU A 1 178 ? -0.028 -3.899 -3.611 1.00 92.44 178 GLU A C 1
ATOM 1561 O O . GLU A 1 178 ? 0.199 -3.284 -2.565 1.00 92.44 178 GLU A O 1
ATOM 1566 N N . ASN A 1 179 ? -1.211 -3.835 -4.225 1.00 90.69 179 ASN A N 1
ATOM 1567 C CA . ASN A 1 179 ? -2.340 -3.041 -3.739 1.00 90.69 179 ASN A CA 1
ATOM 1568 C C . ASN A 1 179 ? -2.853 -3.571 -2.397 1.00 90.69 179 ASN A C 1
ATOM 1570 O O . ASN A 1 179 ? -3.121 -2.794 -1.478 1.00 90.69 179 ASN A O 1
ATOM 1574 N N . TRP A 1 180 ? -2.946 -4.896 -2.269 1.00 90.56 180 TRP A N 1
ATOM 1575 C CA . TRP A 1 180 ? -3.357 -5.540 -1.027 1.00 90.56 180 TRP A CA 1
ATOM 1576 C C . TRP A 1 180 ? -2.345 -5.307 0.101 1.00 90.56 180 TRP A C 1
ATOM 1578 O O . TRP A 1 180 ? -2.725 -4.874 1.189 1.00 90.56 180 TRP A O 1
ATOM 1588 N N . LEU A 1 181 ? -1.049 -5.498 -0.158 1.00 91.62 181 LEU A N 1
ATOM 1589 C CA . LEU A 1 181 ? -0.005 -5.232 0.835 1.00 91.62 181 LEU A CA 1
ATOM 1590 C C . LEU A 1 181 ? 0.071 -3.752 1.208 1.00 91.62 181 LEU A C 1
ATOM 1592 O O . LEU A 1 181 ? 0.263 -3.430 2.377 1.00 91.62 181 LEU A O 1
ATOM 1596 N N . SER A 1 182 ? -0.145 -2.846 0.253 1.00 91.81 182 SER A N 1
ATOM 1597 C CA . SER A 1 182 ? -0.218 -1.407 0.528 1.00 91.81 182 SER A CA 1
ATOM 1598 C C . SER A 1 182 ? -1.347 -1.075 1.499 1.00 91.81 182 SER A C 1
ATOM 1600 O O . SER A 1 182 ? -1.134 -0.317 2.443 1.00 91.81 182 SER A O 1
ATOM 1602 N N . PHE A 1 183 ? -2.525 -1.680 1.321 1.00 89.88 183 PHE A N 1
ATOM 1603 C CA . PHE A 1 183 ? -3.625 -1.544 2.273 1.00 89.88 183 PHE A CA 1
ATOM 1604 C C . PHE A 1 183 ? -3.247 -2.081 3.662 1.00 89.88 183 PHE A C 1
ATOM 1606 O O . PHE A 1 183 ? -3.481 -1.408 4.667 1.00 89.88 183 PHE A O 1
ATOM 1613 N N . LEU A 1 184 ? -2.627 -3.261 3.740 1.00 90.69 184 LEU A N 1
ATOM 1614 C CA . LEU A 1 184 ? -2.217 -3.846 5.019 1.00 90.69 184 LEU A CA 1
ATOM 1615 C C . LEU A 1 184 ? -1.161 -2.989 5.738 1.00 90.69 184 LEU A C 1
ATOM 1617 O O . LEU A 1 184 ? -1.259 -2.791 6.949 1.00 90.69 184 LEU A O 1
ATOM 1621 N N . MET A 1 185 ? -0.192 -2.435 5.003 1.00 92.19 185 MET A N 1
ATOM 1622 C CA . MET A 1 185 ? 0.819 -1.519 5.543 1.00 92.19 185 MET A CA 1
ATOM 1623 C C . MET A 1 185 ? 0.200 -0.208 6.036 1.00 92.19 185 MET A C 1
ATOM 1625 O O . MET A 1 185 ? 0.508 0.234 7.138 1.00 92.19 185 MET A O 1
ATOM 1629 N N . GLN A 1 186 ? -0.711 0.399 5.265 1.00 89.94 186 GLN A N 1
ATOM 1630 C CA . GLN A 1 186 ? -1.398 1.642 5.654 1.00 89.94 186 GLN A CA 1
ATOM 1631 C C . GLN A 1 186 ? -2.199 1.499 6.953 1.00 89.94 186 GLN A C 1
ATOM 1633 O O . GLN A 1 186 ? -2.357 2.470 7.691 1.00 89.94 186 GLN A O 1
ATOM 1638 N N . ASN A 1 187 ? -2.686 0.291 7.240 1.00 88.50 187 ASN A N 1
ATOM 1639 C CA . ASN A 1 187 ? -3.423 -0.024 8.460 1.00 88.50 187 ASN A CA 1
ATOM 1640 C C . ASN A 1 187 ? -2.533 -0.599 9.577 1.00 88.50 187 ASN A C 1
ATOM 1642 O O . ASN A 1 187 ? -3.062 -1.099 10.566 1.00 88.50 187 ASN A O 1
ATOM 1646 N N . ASN A 1 188 ? -1.202 -0.536 9.442 1.00 92.56 188 ASN A N 1
ATOM 1647 C CA . ASN A 1 188 ? -0.226 -1.075 10.398 1.00 92.56 188 ASN A CA 1
ATOM 1648 C C . ASN A 1 188 ? -0.420 -2.570 10.717 1.00 92.56 188 ASN A C 1
ATOM 1650 O O . ASN A 1 188 ? -0.046 -3.034 11.795 1.00 92.56 188 ASN A O 1
ATOM 1654 N N . LEU A 1 189 ? -1.014 -3.337 9.802 1.00 91.25 189 LEU A N 1
ATOM 1655 C CA . LEU A 1 189 ? -1.224 -4.776 9.967 1.00 91.25 189 LEU A CA 1
ATOM 1656 C C . LEU A 1 189 ? 0.049 -5.561 9.599 1.00 91.25 189 LEU A C 1
ATOM 1658 O O . LEU A 1 189 ? 0.322 -6.623 10.157 1.00 91.25 189 LEU A O 1
ATOM 1662 N N . ILE A 1 190 ? 0.863 -5.025 8.691 1.00 94.12 190 ILE A N 1
ATOM 1663 C CA . ILE A 1 190 ? 2.164 -5.590 8.320 1.00 94.12 190 ILE A CA 1
ATOM 1664 C C . ILE A 1 190 ? 3.237 -4.505 8.265 1.00 94.12 190 ILE A C 1
ATOM 1666 O O . ILE A 1 190 ? 2.938 -3.321 8.118 1.00 94.12 190 ILE A O 1
ATOM 1670 N N . GLU A 1 191 ? 4.490 -4.937 8.314 1.00 93.69 191 GLU A N 1
ATOM 1671 C CA . GLU A 1 191 ? 5.680 -4.124 8.080 1.00 93.69 191 GLU A CA 1
ATOM 1672 C C . GLU A 1 191 ? 6.477 -4.698 6.905 1.00 93.69 191 GLU A C 1
ATOM 1674 O O . GLU A 1 191 ? 6.602 -5.916 6.774 1.00 93.69 191 GLU A O 1
ATOM 1679 N N . GLU A 1 192 ? 7.048 -3.826 6.071 1.00 94.19 192 GLU A N 1
ATOM 1680 C CA . GLU A 1 192 ? 7.950 -4.203 4.978 1.00 94.19 192 GLU A CA 1
ATOM 1681 C C . GLU A 1 192 ? 9.398 -3.860 5.349 1.00 94.19 192 GLU A C 1
ATOM 1683 O O . GLU A 1 192 ? 9.712 -2.745 5.769 1.00 94.19 192 GLU A O 1
ATOM 1688 N N . TYR A 1 193 ? 10.295 -4.821 5.146 1.00 92.69 193 TYR A N 1
ATOM 1689 C CA . TYR A 1 193 ? 11.736 -4.627 5.154 1.00 92.69 193 TYR A CA 1
ATOM 1690 C C . TYR A 1 193 ? 12.284 -4.945 3.765 1.00 92.69 193 TYR A C 1
ATOM 1692 O O . TYR A 1 193 ? 12.070 -6.033 3.231 1.00 92.69 193 TYR A O 1
ATOM 1700 N N . SER A 1 194 ? 13.009 -3.997 3.177 1.00 88.94 194 SER A N 1
ATOM 1701 C CA . SER A 1 194 ? 13.622 -4.160 1.861 1.00 88.94 194 SER A CA 1
ATOM 1702 C C . SER A 1 194 ? 15.139 -4.158 1.993 1.00 88.94 194 SER A C 1
ATOM 1704 O O . SER A 1 194 ? 15.723 -3.204 2.514 1.00 88.94 194 SER A O 1
ATOM 1706 N N . ASN A 1 195 ? 15.781 -5.227 1.518 1.00 86.44 195 ASN A N 1
ATOM 1707 C CA . ASN A 1 195 ? 17.232 -5.277 1.402 1.00 86.44 195 ASN A CA 1
ATOM 1708 C C . ASN A 1 195 ? 17.637 -4.766 0.012 1.00 86.44 195 ASN A C 1
ATOM 1710 O O . ASN A 1 195 ? 17.471 -5.462 -0.993 1.00 86.44 195 ASN A O 1
ATOM 1714 N N . SER A 1 196 ? 18.196 -3.555 -0.039 1.00 77.94 196 SER A N 1
ATOM 1715 C CA . SER A 1 196 ? 18.589 -2.879 -1.284 1.00 77.94 196 SER A CA 1
ATOM 1716 C C . SER A 1 196 ? 19.647 -3.628 -2.099 1.00 77.94 196 SER A C 1
ATOM 1718 O O . SER A 1 196 ? 19.785 -3.370 -3.291 1.00 77.94 196 SER A O 1
ATOM 1720 N N . ILE A 1 197 ? 20.381 -4.555 -1.479 1.00 77.75 197 ILE A N 1
ATOM 1721 C CA . ILE A 1 197 ? 21.453 -5.314 -2.133 1.00 77.75 197 ILE A CA 1
ATOM 1722 C C . ILE A 1 197 ? 20.886 -6.477 -2.958 1.00 77.75 197 ILE A C 1
ATOM 1724 O O . ILE A 1 197 ? 21.413 -6.791 -4.022 1.00 77.75 197 ILE A O 1
ATOM 1728 N N . GLU A 1 198 ? 19.801 -7.099 -2.495 1.00 74.00 198 GLU A N 1
ATOM 1729 C CA . GLU A 1 198 ? 19.268 -8.334 -3.088 1.00 74.00 198 GLU A CA 1
ATOM 1730 C C . GLU A 1 198 ? 17.917 -8.148 -3.783 1.00 74.00 198 GLU A C 1
ATOM 1732 O O . GLU A 1 198 ? 17.378 -9.110 -4.320 1.00 74.00 198 GLU A O 1
ATOM 1737 N N . TRP A 1 199 ? 17.345 -6.938 -3.752 1.00 79.94 199 TRP A N 1
ATOM 1738 C CA . TRP A 1 199 ? 15.973 -6.661 -4.214 1.00 79.94 199 TRP A CA 1
ATOM 1739 C C . TRP A 1 199 ? 14.913 -7.554 -3.547 1.00 79.94 199 TRP A C 1
ATOM 1741 O O . TRP A 1 199 ? 13.775 -7.641 -4.009 1.00 79.94 199 TRP A O 1
ATOM 1751 N N . ASN A 1 200 ? 15.280 -8.191 -2.435 1.00 89.12 200 ASN A N 1
ATOM 1752 C CA . ASN A 1 200 ? 14.412 -9.046 -1.655 1.00 89.12 200 ASN A CA 1
ATOM 1753 C C . ASN A 1 200 ? 13.592 -8.177 -0.704 1.00 89.12 200 ASN A C 1
ATOM 1755 O O . ASN A 1 200 ? 14.136 -7.444 0.131 1.00 89.12 200 ASN A O 1
ATOM 1759 N N . LYS A 1 201 ? 12.273 -8.290 -0.838 1.00 93.12 201 LYS A N 1
ATOM 1760 C CA . LYS A 1 201 ? 11.305 -7.716 0.089 1.00 93.12 201 LYS A CA 1
ATOM 1761 C C . LYS A 1 201 ? 10.873 -8.784 1.080 1.00 93.12 201 LYS A C 1
ATOM 1763 O O . LYS A 1 201 ? 10.538 -9.903 0.690 1.00 93.12 201 LYS A O 1
ATOM 1768 N N . TYR A 1 202 ? 10.864 -8.416 2.347 1.00 93.19 202 TYR A N 1
ATOM 1769 C CA . TYR A 1 202 ? 10.395 -9.247 3.437 1.00 93.19 202 TYR A CA 1
ATOM 1770 C C . TYR A 1 202 ? 9.253 -8.541 4.146 1.00 93.19 202 TYR A C 1
ATOM 1772 O O . TYR A 1 202 ? 9.294 -7.331 4.355 1.00 93.19 202 TYR A O 1
ATOM 1780 N N . ILE A 1 203 ? 8.245 -9.306 4.532 1.00 93.44 203 ILE A N 1
ATOM 1781 C CA . ILE A 1 203 ? 7.072 -8.809 5.234 1.00 93.44 203 ILE A CA 1
ATOM 1782 C C . ILE A 1 203 ? 7.029 -9.454 6.613 1.00 93.44 203 ILE A C 1
ATOM 1784 O O . ILE A 1 203 ? 7.263 -10.656 6.754 1.00 93.44 203 ILE A O 1
ATOM 1788 N N . ARG A 1 204 ? 6.709 -8.660 7.629 1.00 92.94 204 ARG A N 1
ATOM 1789 C CA . ARG A 1 204 ? 6.458 -9.126 8.991 1.00 92.94 204 ARG A CA 1
ATOM 1790 C C . ARG A 1 204 ? 5.042 -8.758 9.400 1.00 92.94 204 ARG A C 1
ATOM 1792 O O . ARG A 1 204 ? 4.575 -7.658 9.121 1.00 92.94 204 ARG A O 1
ATOM 1799 N N . ILE A 1 205 ? 4.369 -9.675 10.080 1.00 92.38 205 ILE A N 1
ATOM 1800 C CA . ILE A 1 205 ? 3.055 -9.426 10.676 1.00 92.38 205 ILE A CA 1
ATOM 1801 C C . ILE A 1 205 ? 3.253 -8.650 11.979 1.00 92.38 205 ILE A C 1
ATOM 1803 O O . ILE A 1 205 ? 4.111 -9.003 12.787 1.00 92.38 205 ILE A O 1
ATOM 1807 N N . THR A 1 206 ? 2.473 -7.594 12.198 1.00 91.75 206 THR A N 1
ATOM 1808 C CA . THR A 1 206 ? 2.582 -6.791 13.422 1.00 91.75 206 THR A CA 1
ATOM 1809 C C . THR A 1 206 ? 1.801 -7.413 14.579 1.00 91.75 206 THR A C 1
ATOM 1811 O O . THR A 1 206 ? 0.881 -8.209 14.385 1.00 91.75 206 THR A O 1
ATOM 1814 N N . GLN A 1 207 ? 2.099 -6.986 15.811 1.00 90.12 207 GLN A N 1
ATOM 1815 C CA . GLN A 1 207 ? 1.248 -7.307 16.965 1.00 90.12 207 GLN A CA 1
ATOM 1816 C C . GLN A 1 207 ? -0.195 -6.818 16.754 1.00 90.12 207 GLN A C 1
ATOM 1818 O O . GLN A 1 207 ? -1.146 -7.456 17.192 1.00 90.12 207 GLN A O 1
ATOM 1823 N N . PHE A 1 208 ? -0.357 -5.708 16.034 1.00 90.69 208 PHE A N 1
ATOM 1824 C CA . PHE A 1 208 ? -1.654 -5.122 15.734 1.00 90.69 208 PHE A CA 1
ATOM 1825 C C . PHE A 1 208 ? -2.521 -6.031 14.853 1.00 90.69 208 PHE A C 1
ATOM 1827 O O . PHE A 1 208 ? -3.711 -6.187 15.113 1.00 90.69 208 PHE A O 1
ATOM 1834 N N . TRP A 1 209 ? -1.927 -6.717 13.872 1.00 91.88 209 TRP A N 1
ATOM 1835 C CA . TRP A 1 209 ? -2.620 -7.779 13.139 1.00 91.88 209 TRP A CA 1
ATOM 1836 C C . TRP A 1 209 ? -3.030 -8.928 14.053 1.00 91.88 209 TRP A C 1
ATOM 1838 O O . TRP A 1 209 ? -4.141 -9.433 13.921 1.00 91.88 209 TRP A O 1
ATOM 1848 N N . VAL A 1 210 ? -2.164 -9.373 14.968 1.00 90.81 210 VAL A N 1
ATOM 1849 C CA . VAL A 1 210 ? -2.502 -10.475 15.889 1.00 90.81 210 VAL A CA 1
ATOM 1850 C C . VAL A 1 210 ? -3.736 -10.109 16.719 1.00 90.81 210 VAL A C 1
ATOM 1852 O O . VAL A 1 210 ? -4.702 -10.873 16.716 1.00 90.81 210 VAL A O 1
ATOM 1855 N N . ASN A 1 211 ? -3.744 -8.908 17.306 1.00 91.50 211 ASN A N 1
ATOM 1856 C CA . ASN A 1 211 ? -4.884 -8.364 18.046 1.00 91.50 211 ASN A CA 1
ATOM 1857 C C . ASN A 1 211 ? -6.147 -8.281 17.171 1.00 91.50 211 ASN A C 1
ATOM 1859 O O . ASN A 1 211 ? -7.227 -8.678 17.601 1.00 91.50 211 ASN A O 1
ATOM 1863 N N . PHE A 1 212 ? -6.014 -7.814 15.926 1.00 91.69 212 PHE A N 1
ATOM 1864 C CA . PHE A 1 212 ? -7.120 -7.745 14.970 1.00 91.69 212 PHE A CA 1
ATOM 1865 C C . PHE A 1 212 ? -7.715 -9.129 14.667 1.00 91.69 212 PHE A C 1
ATOM 1867 O O . PHE A 1 212 ? -8.934 -9.296 14.623 1.00 91.69 212 PHE A O 1
ATOM 1874 N N . MET A 1 213 ? -6.872 -10.149 14.496 1.00 90.31 213 MET A N 1
ATOM 1875 C CA . MET A 1 213 ? -7.336 -11.515 14.253 1.00 90.31 213 MET A CA 1
ATOM 1876 C C . MET A 1 213 ? -8.023 -12.121 15.478 1.00 90.31 213 MET A C 1
ATOM 1878 O O . MET A 1 213 ? -8.993 -12.862 15.321 1.00 90.31 213 MET A O 1
ATOM 1882 N N . ASP A 1 214 ? -7.541 -11.819 16.684 1.00 90.75 214 ASP A N 1
ATOM 1883 C CA . ASP A 1 214 ? -8.206 -12.225 17.925 1.00 90.75 214 ASP A CA 1
ATOM 1884 C C . ASP A 1 214 ? -9.572 -11.544 18.059 1.00 90.75 214 ASP A C 1
ATOM 1886 O O . ASP A 1 214 ? -10.569 -12.227 18.284 1.00 90.75 214 ASP A O 1
ATOM 1890 N N . TYR A 1 215 ? -9.649 -10.244 17.766 1.00 90.88 215 TYR A N 1
ATOM 1891 C CA . TYR A 1 215 ? -10.901 -9.492 17.720 1.00 90.88 215 TYR A CA 1
ATOM 1892 C C . TYR A 1 215 ? -11.932 -10.106 16.759 1.00 90.88 215 TYR A C 1
ATOM 1894 O O . TYR A 1 215 ? -13.095 -10.301 17.119 1.00 90.88 215 TYR A O 1
ATOM 1902 N N . ILE A 1 216 ? -11.514 -10.466 15.540 1.00 88.75 216 ILE A N 1
ATOM 1903 C CA . ILE A 1 216 ? -12.396 -11.105 14.551 1.00 88.75 216 ILE A CA 1
ATOM 1904 C C . ILE A 1 216 ? -12.935 -12.448 15.056 1.00 88.75 216 ILE A C 1
ATOM 1906 O O . ILE A 1 216 ? -14.108 -12.767 14.834 1.00 88.75 216 ILE A O 1
ATOM 1910 N N . ASN A 1 217 ? -12.084 -13.233 15.722 1.00 87.12 217 ASN A N 1
ATOM 1911 C CA . ASN A 1 217 ? -12.468 -14.520 16.292 1.00 87.12 217 ASN A CA 1
ATOM 1912 C C . ASN A 1 217 ? -13.464 -14.342 17.447 1.00 87.12 217 ASN A C 1
ATOM 1914 O O . ASN A 1 217 ? -14.470 -15.051 17.490 1.00 87.12 217 ASN A O 1
ATOM 1918 N N . GLU A 1 218 ? -13.211 -13.386 18.348 1.00 88.56 218 GLU A N 1
ATOM 1919 C CA . GLU A 1 218 ? -14.067 -13.080 19.503 1.00 88.56 218 GLU A CA 1
ATOM 1920 C C . GLU A 1 218 ? -15.462 -12.605 19.090 1.00 88.56 218 GLU A C 1
ATOM 1922 O O . GLU A 1 218 ? -16.460 -13.016 19.681 1.00 88.56 218 GLU A O 1
ATOM 1927 N N . LYS A 1 219 ? -15.556 -11.772 18.049 1.00 84.44 219 LYS A N 1
ATOM 1928 C CA . LYS A 1 219 ? -16.836 -11.253 17.541 1.00 84.44 219 LYS A CA 1
ATOM 1929 C C . LYS A 1 219 ? -17.632 -12.267 16.716 1.00 84.44 219 LYS A C 1
ATOM 1931 O O . LYS A 1 219 ? -18.703 -11.932 16.218 1.00 84.44 219 LYS A O 1
ATOM 1936 N N . GLU A 1 220 ? -17.120 -13.486 16.543 1.00 77.38 220 GLU A N 1
ATOM 1937 C CA . GLU A 1 220 ? -17.716 -14.544 15.718 1.00 77.38 220 GLU A CA 1
ATOM 1938 C C . GLU A 1 220 ? -18.036 -14.119 14.273 1.00 77.38 220 GLU A C 1
ATOM 1940 O O . GLU A 1 220 ? -18.848 -14.756 13.595 1.00 77.38 220 GLU A O 1
ATOM 1945 N N . TYR A 1 221 ? -17.355 -13.096 13.748 1.00 68.38 221 TYR A N 1
ATOM 1946 C CA . TYR A 1 221 ? -17.515 -12.648 12.360 1.00 68.38 221 TYR A CA 1
ATOM 1947 C C . TYR A 1 221 ? -17.309 -13.803 11.358 1.00 68.38 221 TYR A C 1
ATOM 1949 O O . TYR A 1 221 ? -17.920 -13.834 10.288 1.00 68.38 221 TYR A O 1
ATOM 1957 N N . LEU A 1 222 ? -16.512 -14.808 11.741 1.00 61.84 222 LEU A N 1
ATOM 1958 C CA . LEU A 1 222 ? -16.288 -16.034 10.974 1.00 61.84 222 LEU A CA 1
ATOM 1959 C C . LEU A 1 222 ? -17.519 -16.944 10.843 1.00 61.84 222 LEU A C 1
ATOM 1961 O O . LEU A 1 222 ? -17.725 -17.578 9.803 1.00 61.84 222 LEU A O 1
ATOM 1965 N N . LYS A 1 223 ? -18.361 -17.021 11.879 1.00 61.41 223 LYS A N 1
ATOM 1966 C CA . LYS A 1 223 ? -19.561 -17.872 11.859 1.00 61.41 223 LYS A CA 1
ATOM 1967 C C . LYS A 1 223 ? -20.651 -17.284 10.968 1.00 61.41 223 LYS A C 1
ATOM 1969 O O . LYS A 1 223 ? -21.425 -18.026 10.373 1.00 61.41 223 LYS A O 1
ATOM 1974 N N . TRP A 1 224 ? -20.698 -15.960 10.839 1.00 52.28 224 TRP A N 1
ATOM 1975 C CA . TRP A 1 224 ? -21.759 -15.292 10.092 1.00 52.28 224 TRP A CA 1
ATOM 1976 C C . TRP A 1 224 ? -21.605 -15.447 8.570 1.00 52.28 224 TRP A C 1
ATOM 1978 O O . TRP A 1 224 ? -22.592 -15.687 7.876 1.00 52.28 224 TRP A O 1
ATOM 1988 N N . ASN A 1 225 ? -20.375 -15.414 8.045 1.00 52.72 225 ASN A N 1
ATOM 1989 C CA . ASN A 1 225 ? -20.133 -15.509 6.597 1.00 52.72 225 ASN A CA 1
ATOM 1990 C C . ASN A 1 225 ? -20.176 -16.938 6.037 1.00 52.72 225 ASN A C 1
ATOM 1992 O O . ASN A 1 225 ? -20.623 -17.123 4.907 1.00 52.72 225 ASN A O 1
ATOM 1996 N N . SER A 1 226 ? -19.812 -17.959 6.819 1.00 53.22 226 SER A N 1
ATOM 1997 C CA . SER A 1 226 ? -19.940 -19.364 6.386 1.00 53.22 226 SER A CA 1
ATOM 1998 C C . SER A 1 226 ? -21.399 -19.800 6.181 1.00 53.22 226 SER A C 1
ATOM 2000 O O . SER A 1 226 ? -21.664 -20.715 5.408 1.00 53.22 226 SER A O 1
ATOM 2002 N N . SER A 1 227 ? -22.358 -19.105 6.804 1.00 50.19 227 SER A N 1
ATOM 2003 C CA . SER A 1 227 ? -23.796 -19.360 6.638 1.00 50.19 227 SER A CA 1
ATOM 2004 C C . SER A 1 227 ? -24.432 -18.710 5.399 1.00 50.19 227 SER A C 1
ATOM 2006 O O . SER A 1 227 ? -25.559 -19.053 5.053 1.00 50.19 227 SER A O 1
ATOM 2008 N N . LYS A 1 228 ? -23.733 -17.781 4.729 1.00 49.16 228 LYS A N 1
ATOM 2009 C CA . LYS A 1 228 ? -24.256 -17.019 3.577 1.00 49.16 228 LYS A CA 1
ATOM 2010 C C . LYS A 1 228 ? -23.779 -17.514 2.210 1.00 49.16 228 LYS A C 1
ATOM 2012 O O . LYS A 1 228 ? -24.243 -16.997 1.202 1.00 49.16 228 LYS A O 1
ATOM 2017 N N . ASN A 1 229 ? -22.900 -18.513 2.176 1.00 40.53 229 ASN A N 1
ATOM 2018 C CA . ASN A 1 229 ? -22.465 -19.178 0.945 1.00 40.53 229 ASN A CA 1
ATOM 2019 C C . ASN A 1 229 ? -23.270 -20.470 0.693 1.00 40.53 229 ASN A C 1
ATOM 2021 O O . ASN A 1 229 ? -22.689 -21.542 0.525 1.00 40.53 229 ASN A O 1
ATOM 2025 N N . PHE A 1 230 ? -24.603 -20.351 0.687 1.00 38.25 230 PHE A N 1
ATOM 2026 C CA . PHE A 1 230 ? -25.542 -21.320 0.109 1.00 38.25 230 PHE A CA 1
ATOM 2027 C C . PHE A 1 230 ? -26.489 -20.601 -0.849 1.00 38.25 230 PHE A C 1
ATOM 2029 O O . PHE A 1 230 ? -27.009 -19.531 -0.457 1.00 38.25 230 PHE A O 1
#

pLDDT: mean 77.11, std 16.94, range [35.88, 96.25]

Organism: NCBI:txid1234023

Foldseek 3Di:
DVVVVVVVVVVVVVVVVVVVVVVVVVVVVVVVVVVVVVVVVVVVVVVVVVVCCVVCVVVVVVVVVVVLVPDDPPDDDPPPPPPPPDDDPDDDDDDPDDPVVPVVVVPVVVVVVVVVVVVVVLLVLLVVLVVVQDPLNLVLLVVCLVVQVDWAWPVVSQVSVVVSCVVVVPRDPDPGPVVVVVSCVVSVQKDWDADPVPRIITIHGDVSVNVSSVSCVVVPVVVVVVVVPD